Protein AF-A0A8T2SD18-F1 (afdb_monomer)

Structure (mmCIF, N/CA/C/O backbone):
data_AF-A0A8T2SD18-F1
#
_entry.id   AF-A0A8T2SD18-F1
#
loop_
_atom_site.group_PDB
_atom_site.id
_atom_site.type_symbol
_atom_site.label_atom_id
_atom_site.label_alt_id
_atom_site.label_comp_id
_atom_site.label_asym_id
_atom_site.label_entity_id
_atom_site.label_seq_id
_atom_site.pdbx_PDB_ins_code
_atom_site.Cartn_x
_atom_site.Cartn_y
_atom_site.Cartn_z
_atom_site.occupancy
_atom_site.B_iso_or_equiv
_atom_site.auth_seq_id
_atom_site.auth_comp_id
_atom_site.auth_asym_id
_atom_site.auth_atom_id
_atom_site.pdbx_PDB_model_num
ATOM 1 N N . MET A 1 1 ? 37.628 1.823 -37.802 1.00 40.19 1 MET A N 1
ATOM 2 C CA . MET A 1 1 ? 36.568 1.620 -36.794 1.00 40.19 1 MET A CA 1
ATOM 3 C C . MET A 1 1 ? 35.269 1.422 -37.561 1.00 40.19 1 MET A C 1
ATOM 5 O O . MET A 1 1 ? 34.678 2.386 -38.024 1.00 40.19 1 MET A O 1
ATOM 9 N N . THR A 1 2 ? 34.927 0.175 -37.868 1.00 41.62 2 THR A N 1
ATOM 10 C CA . THR A 1 2 ? 33.757 -0.158 -38.689 1.00 41.62 2 THR A CA 1
ATOM 11 C C . THR A 1 2 ? 32.539 -0.153 -37.777 1.00 41.62 2 THR A C 1
ATOM 13 O O . THR A 1 2 ? 32.441 -0.985 -36.879 1.00 41.62 2 THR A O 1
ATOM 16 N N . ILE A 1 3 ? 31.640 0.813 -37.960 1.00 53.22 3 ILE A N 1
ATOM 17 C CA . ILE A 1 3 ? 30.343 0.815 -37.282 1.00 53.22 3 ILE A CA 1
ATOM 18 C C . ILE A 1 3 ? 29.523 -0.300 -37.931 1.00 53.22 3 ILE A C 1
ATOM 20 O O . ILE A 1 3 ? 29.029 -0.153 -39.050 1.00 53.22 3 ILE A O 1
ATOM 24 N N . SER A 1 4 ? 29.434 -1.445 -37.260 1.00 56.59 4 SER A N 1
ATOM 25 C CA . SER A 1 4 ? 28.530 -2.518 -37.659 1.00 56.59 4 SER A CA 1
ATOM 26 C C . SER A 1 4 ? 27.101 -1.983 -37.633 1.00 56.59 4 SER A C 1
ATOM 28 O O . SER A 1 4 ? 26.613 -1.517 -36.604 1.00 56.59 4 SER A O 1
ATOM 30 N N . ARG A 1 5 ? 26.437 -2.023 -38.789 1.00 62.28 5 ARG A N 1
ATOM 31 C CA . ARG A 1 5 ? 25.029 -1.656 -38.948 1.00 62.28 5 ARG A CA 1
ATOM 32 C C . ARG A 1 5 ? 24.200 -2.537 -38.011 1.00 62.28 5 ARG A C 1
ATOM 34 O O . ARG A 1 5 ? 24.277 -3.760 -38.111 1.00 62.28 5 ARG A O 1
ATOM 41 N N . MET A 1 6 ? 23.439 -1.919 -37.107 1.00 63.97 6 MET A N 1
ATOM 42 C CA . MET A 1 6 ? 22.512 -2.612 -36.211 1.00 63.97 6 MET A CA 1
ATOM 43 C C . MET A 1 6 ? 21.595 -3.503 -37.054 1.00 63.97 6 MET A C 1
ATOM 45 O O . MET A 1 6 ? 20.801 -3.010 -37.858 1.00 63.97 6 MET A O 1
ATOM 49 N N . GLN A 1 7 ? 21.771 -4.818 -36.935 1.00 65.75 7 GLN A N 1
ATOM 50 C CA . GLN A 1 7 ? 20.914 -5.790 -37.597 1.00 65.75 7 GLN A CA 1
ATOM 51 C C . GLN A 1 7 ? 19.542 -5.701 -36.931 1.00 65.75 7 GLN A C 1
ATOM 53 O O . GLN A 1 7 ? 19.357 -6.161 -35.807 1.00 65.75 7 GLN A O 1
ATOM 58 N N . VAL A 1 8 ? 18.584 -5.067 -37.607 1.00 68.38 8 VAL A N 1
ATOM 59 C CA . VAL A 1 8 ? 17.180 -5.136 -37.203 1.00 68.38 8 VAL A CA 1
ATOM 60 C C . VAL A 1 8 ? 16.760 -6.590 -37.382 1.00 68.38 8 VAL A C 1
ATOM 62 O O . VAL A 1 8 ? 16.679 -7.086 -38.506 1.00 68.38 8 VAL A O 1
ATOM 65 N N . LEU A 1 9 ? 16.576 -7.300 -36.269 1.00 75.31 9 LEU A N 1
ATOM 66 C CA . LEU A 1 9 ? 16.108 -8.679 -36.291 1.00 75.31 9 LEU A CA 1
ATOM 67 C C . LEU A 1 9 ? 14.723 -8.706 -36.944 1.00 75.31 9 LEU A C 1
ATOM 69 O O . LEU A 1 9 ? 13.819 -7.998 -36.506 1.00 75.31 9 LEU A O 1
ATOM 73 N N . GLN A 1 10 ? 14.545 -9.559 -37.955 1.00 78.00 10 GLN A N 1
ATOM 74 C CA . GLN A 1 10 ? 13.285 -9.704 -38.696 1.00 78.00 10 GLN A CA 1
ATOM 75 C C . GLN A 1 10 ? 12.096 -10.095 -37.788 1.00 78.00 10 GLN A C 1
ATOM 77 O O . GLN A 1 10 ? 10.952 -9.852 -38.149 1.00 78.00 10 GLN A O 1
ATOM 82 N N . ASN A 1 11 ? 12.381 -10.616 -36.584 1.00 85.88 11 ASN A N 1
ATOM 83 C CA . ASN A 1 11 ? 11.422 -10.956 -35.525 1.00 85.88 11 ASN A CA 1
ATOM 84 C C . ASN A 1 11 ? 11.720 -10.241 -34.182 1.00 85.88 11 ASN A C 1
ATOM 86 O O . ASN A 1 11 ? 11.422 -10.768 -33.112 1.00 85.88 11 ASN A O 1
ATOM 90 N N . GLY A 1 12 ? 12.356 -9.066 -34.204 1.00 86.12 12 GLY A N 1
ATOM 91 C CA . GLY A 1 12 ? 12.757 -8.319 -33.006 1.00 86.12 12 GLY A CA 1
ATOM 92 C C . GLY A 1 12 ? 11.651 -7.443 -32.419 1.00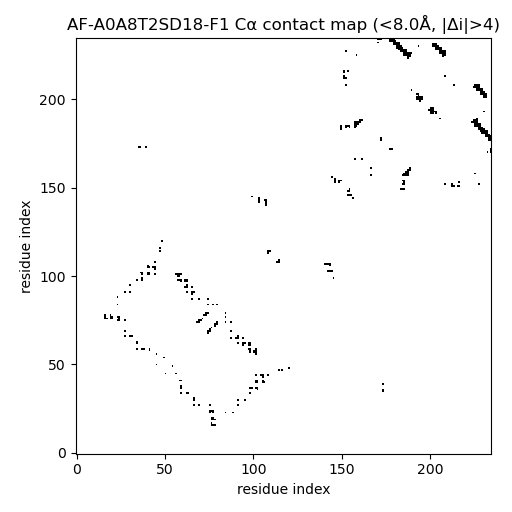 86.12 12 GLY A C 1
ATOM 93 O O . GLY A 1 12 ? 11.822 -6.229 -32.365 1.00 86.12 12 GLY A O 1
ATOM 94 N N . TYR A 1 13 ? 10.525 -8.023 -31.997 1.00 93.25 13 TYR A N 1
ATOM 95 C CA . TYR A 1 13 ? 9.425 -7.272 -31.375 1.00 93.25 13 TYR A CA 1
ATOM 96 C C . TYR A 1 13 ? 9.685 -7.008 -29.886 1.00 93.25 13 TYR A C 1
ATOM 98 O O . TYR A 1 13 ? 9.958 -7.926 -29.114 1.00 93.25 13 TYR A O 1
ATOM 106 N N . TRP A 1 14 ? 9.562 -5.749 -29.462 1.00 94.00 14 TRP A N 1
ATOM 107 C CA . TRP A 1 14 ? 9.847 -5.320 -28.089 1.00 94.00 14 TRP A CA 1
ATOM 108 C C . TRP A 1 14 ? 8.561 -5.330 -27.268 1.00 94.00 14 TRP A C 1
ATOM 110 O O . TRP A 1 14 ? 8.072 -4.297 -26.842 1.00 94.00 14 TRP A O 1
ATOM 120 N N . THR A 1 15 ? 7.970 -6.506 -27.083 1.00 96.38 15 THR A N 1
ATOM 121 C CA . THR A 1 15 ? 6.758 -6.667 -26.259 1.00 96.38 15 THR A CA 1
ATOM 122 C C . THR A 1 15 ? 7.052 -7.320 -24.908 1.00 96.38 15 THR A C 1
ATOM 124 O O . THR A 1 15 ? 6.215 -7.288 -24.011 1.00 96.38 15 THR A O 1
ATOM 127 N N . GLY A 1 16 ? 8.263 -7.856 -24.711 1.00 97.06 16 GLY A N 1
ATOM 128 C CA . GLY A 1 16 ? 8.663 -8.496 -23.453 1.00 97.06 16 GLY A CA 1
ATOM 129 C C . GLY A 1 16 ? 8.696 -7.541 -22.254 1.00 97.06 16 GLY A C 1
ATOM 130 O O . GLY A 1 16 ? 8.292 -7.924 -21.155 1.00 97.06 16 GLY A O 1
ATOM 131 N N . TYR A 1 17 ? 9.083 -6.275 -22.461 1.00 97.44 17 TYR A N 1
ATOM 132 C CA . TYR A 1 17 ? 9.160 -5.275 -21.385 1.00 97.44 17 TYR A CA 1
ATOM 133 C C . TYR A 1 17 ? 7.786 -4.910 -20.793 1.00 97.44 17 TYR A C 1
ATOM 135 O O . TYR A 1 17 ? 7.706 -4.305 -19.721 1.00 97.44 17 TYR A O 1
ATOM 143 N N . PHE A 1 18 ? 6.680 -5.309 -21.432 1.00 97.94 18 PHE A N 1
ATOM 144 C CA . PHE A 1 18 ? 5.353 -5.198 -20.826 1.00 97.94 18 PHE A CA 1
ATOM 145 C C . PHE A 1 18 ? 5.234 -6.052 -19.557 1.00 97.94 18 PHE A C 1
ATOM 147 O O . PHE A 1 18 ? 4.540 -5.657 -18.622 1.00 97.94 18 PHE A O 1
ATOM 154 N N . THR A 1 19 ? 5.965 -7.168 -19.478 1.00 98.00 19 THR A N 1
ATOM 155 C CA . THR A 1 19 ? 5.903 -8.127 -18.363 1.00 98.00 19 THR A CA 1
ATOM 156 C C . THR A 1 19 ? 7.218 -8.321 -17.609 1.00 98.00 19 THR A C 1
ATOM 158 O O . THR A 1 19 ? 7.204 -8.954 -16.556 1.00 98.00 19 THR A O 1
ATOM 161 N N . SER A 1 20 ? 8.347 -7.801 -18.103 1.00 98.19 20 SER A N 1
ATOM 162 C CA . SER A 1 20 ? 9.638 -7.870 -17.401 1.00 98.19 20 SER A CA 1
ATOM 163 C C . SER A 1 20 ? 9.543 -7.319 -15.974 1.00 98.19 20 SER A C 1
ATOM 165 O O . SER A 1 20 ? 8.876 -6.320 -15.735 1.00 98.19 20 SER A O 1
ATOM 167 N N . ARG A 1 21 ? 10.216 -7.966 -15.013 1.00 98.12 21 ARG A N 1
ATOM 168 C CA . ARG A 1 21 ? 10.256 -7.553 -13.591 1.00 98.12 21 ARG A CA 1
ATOM 169 C C . ARG A 1 21 ? 8.866 -7.220 -13.000 1.00 98.12 21 ARG A C 1
ATOM 171 O O . ARG A 1 21 ? 8.661 -6.127 -12.465 1.00 98.12 21 ARG A O 1
ATOM 178 N N . PRO A 1 22 ? 7.901 -8.159 -13.025 1.00 98.00 22 PRO A N 1
ATOM 179 C CA . PRO A 1 22 ? 6.520 -7.879 -12.622 1.00 98.00 22 PRO A CA 1
ATOM 180 C C . PRO A 1 22 ? 6.393 -7.470 -11.146 1.00 98.00 22 PRO A C 1
ATOM 182 O O . PRO A 1 22 ? 5.524 -6.671 -10.806 1.00 98.00 22 PRO A O 1
ATOM 185 N N . ALA A 1 23 ? 7.285 -7.956 -10.273 1.00 96.69 23 ALA A N 1
ATOM 186 C CA . ALA A 1 23 ? 7.333 -7.547 -8.870 1.00 96.69 23 ALA A CA 1
ATOM 187 C C . ALA A 1 23 ? 7.657 -6.051 -8.712 1.00 96.69 23 ALA A C 1
ATOM 189 O O . ALA A 1 23 ? 6.979 -5.364 -7.951 1.00 96.69 23 ALA A O 1
ATOM 190 N N . LEU A 1 24 ? 8.632 -5.530 -9.469 1.00 97.94 24 LEU A N 1
ATOM 191 C CA . LEU A 1 24 ? 8.993 -4.110 -9.438 1.00 97.94 24 LEU A CA 1
ATOM 192 C C . LEU A 1 24 ? 7.870 -3.242 -10.025 1.00 97.94 24 LEU A C 1
ATOM 194 O O . LEU A 1 24 ? 7.489 -2.253 -9.406 1.00 97.94 24 LEU A O 1
ATOM 198 N N . LYS A 1 25 ? 7.260 -3.653 -11.150 1.00 98.50 25 LYS A N 1
ATOM 199 C CA . LYS A 1 25 ? 6.071 -2.979 -11.716 1.00 98.50 25 LYS A CA 1
ATOM 200 C C . LYS A 1 25 ? 4.920 -2.904 -10.710 1.00 98.50 25 LYS A C 1
ATOM 202 O O . LYS A 1 25 ? 4.313 -1.850 -10.533 1.00 98.50 25 LYS A O 1
ATOM 207 N N . GLY A 1 26 ? 4.641 -4.014 -10.026 1.00 97.75 26 GLY A N 1
ATOM 208 C CA . GLY A 1 26 ? 3.639 -4.066 -8.964 1.00 97.75 26 GLY A CA 1
ATOM 209 C C . GLY A 1 26 ? 3.992 -3.163 -7.781 1.00 97.75 26 GLY A C 1
ATOM 210 O O . GLY A 1 26 ? 3.108 -2.507 -7.230 1.00 97.75 26 GLY A O 1
ATOM 211 N N . TYR A 1 27 ? 5.275 -3.079 -7.417 1.00 97.56 27 TYR A N 1
ATOM 212 C CA . TYR A 1 27 ? 5.732 -2.220 -6.327 1.00 97.56 27 TYR A CA 1
ATOM 213 C C . TYR A 1 27 ? 5.561 -0.732 -6.661 1.00 97.56 27 TYR A C 1
ATOM 215 O O . TYR A 1 27 ? 5.013 0.007 -5.844 1.00 97.56 27 TYR A O 1
ATOM 223 N N . VAL A 1 28 ? 5.916 -0.324 -7.887 1.00 98.31 28 VAL A N 1
ATOM 224 C CA . VAL A 1 28 ? 5.647 1.023 -8.420 1.00 98.31 28 VAL A CA 1
ATOM 225 C C . VAL A 1 28 ? 4.155 1.334 -8.352 1.00 98.31 28 VAL A C 1
ATOM 227 O O . VAL A 1 28 ? 3.778 2.338 -7.762 1.00 98.31 28 VAL A O 1
ATOM 230 N N . HIS A 1 29 ? 3.296 0.451 -8.872 1.00 97.62 29 HIS A N 1
ATOM 231 C CA . HIS A 1 29 ? 1.846 0.663 -8.847 1.00 97.62 29 HIS A CA 1
ATOM 232 C C . HIS A 1 29 ? 1.301 0.844 -7.420 1.00 97.62 29 HIS A C 1
ATOM 234 O O . HIS A 1 29 ? 0.563 1.794 -7.149 1.00 97.62 29 HIS A O 1
ATOM 240 N N . LYS A 1 30 ? 1.703 -0.033 -6.490 1.00 97.31 30 LYS A N 1
ATOM 241 C CA . LYS A 1 30 ? 1.291 0.034 -5.082 1.00 97.31 30 LYS A CA 1
ATOM 242 C C . LYS A 1 30 ? 1.736 1.339 -4.423 1.00 97.31 30 LYS A C 1
ATOM 244 O O . LYS A 1 30 ? 0.938 1.975 -3.739 1.00 97.31 30 LYS A O 1
ATOM 249 N N . LEU A 1 31 ? 2.989 1.742 -4.623 1.00 98.00 31 LEU A N 1
ATOM 250 C CA . LEU A 1 31 ? 3.517 2.955 -4.009 1.00 98.00 31 LEU A CA 1
ATOM 251 C C . LEU A 1 31 ? 3.015 4.235 -4.675 1.00 98.00 31 LEU A C 1
ATOM 253 O O . LEU A 1 31 ? 2.869 5.231 -3.981 1.00 98.00 31 LEU A O 1
ATOM 257 N N . SER A 1 32 ? 2.658 4.221 -5.962 1.00 98.25 32 SER A N 1
ATOM 258 C CA . SER A 1 32 ? 1.941 5.342 -6.585 1.00 98.25 32 SER A CA 1
ATOM 259 C C . SER A 1 32 ? 0.571 5.563 -5.940 1.00 98.25 32 SER A C 1
ATOM 261 O O . SER A 1 32 ? 0.210 6.700 -5.642 1.00 98.25 32 SER A O 1
ATOM 263 N N . ALA A 1 33 ? -0.176 4.485 -5.670 1.00 96.94 33 ALA A N 1
ATOM 264 C CA . ALA A 1 33 ? -1.441 4.580 -4.943 1.00 96.94 33 ALA A CA 1
ATOM 265 C C . ALA A 1 33 ? -1.232 5.073 -3.500 1.00 96.94 33 ALA A C 1
ATOM 267 O O . ALA A 1 33 ? -1.983 5.921 -3.023 1.00 96.94 33 ALA A O 1
ATOM 268 N N . TYR A 1 34 ? -0.187 4.589 -2.822 1.00 97.38 34 TYR A N 1
ATOM 269 C CA . TYR A 1 34 ? 0.162 5.046 -1.477 1.00 97.38 34 TYR A CA 1
ATOM 270 C C . TYR A 1 34 ? 0.584 6.523 -1.444 1.00 97.38 34 TYR A C 1
ATOM 272 O O . TYR A 1 34 ? 0.119 7.258 -0.581 1.00 97.38 34 TYR A O 1
ATOM 280 N N . LEU A 1 35 ? 1.380 6.996 -2.410 1.00 97.88 35 LEU A N 1
ATOM 281 C CA . LEU A 1 35 ? 1.775 8.404 -2.522 1.00 97.88 35 LEU A CA 1
ATOM 282 C C . LEU A 1 35 ? 0.551 9.324 -2.649 1.00 97.88 35 LEU A C 1
ATOM 284 O O . LEU A 1 35 ? 0.515 10.388 -2.037 1.00 97.88 35 LEU A O 1
ATOM 288 N N . GLN A 1 36 ? -0.473 8.908 -3.402 1.00 97.06 36 GLN A N 1
ATOM 289 C CA . GLN A 1 36 ? -1.723 9.664 -3.509 1.00 97.06 36 GLN A CA 1
ATOM 290 C C . GLN A 1 36 ? -2.399 9.838 -2.140 1.00 97.06 36 GLN A C 1
ATOM 292 O O . GLN A 1 36 ? -2.817 10.943 -1.798 1.00 97.06 36 GLN A O 1
ATOM 297 N N . VAL A 1 37 ? -2.473 8.765 -1.348 1.00 96.19 37 VAL A N 1
ATOM 298 C CA . VAL A 1 37 ? -3.004 8.802 0.025 1.00 96.19 37 VAL A CA 1
ATOM 299 C C . VAL A 1 37 ? -2.141 9.686 0.921 1.00 96.19 37 VAL A C 1
ATOM 301 O O . VAL A 1 37 ? -2.657 10.545 1.636 1.00 96.19 37 VAL A O 1
ATOM 304 N N . ALA A 1 38 ? -0.823 9.502 0.855 1.00 95.75 38 ALA A N 1
ATOM 305 C CA . ALA A 1 38 ? 0.124 10.221 1.687 1.00 95.75 38 ALA A CA 1
ATOM 306 C C . ALA A 1 38 ? 0.046 11.732 1.455 1.00 95.75 38 ALA A C 1
ATOM 308 O O . ALA A 1 38 ? 0.004 12.482 2.421 1.00 95.75 38 ALA A O 1
ATOM 309 N N . ARG A 1 39 ? -0.108 12.178 0.204 1.00 95.25 39 ARG A N 1
ATOM 310 C CA . ARG A 1 39 ? -0.310 13.595 -0.137 1.00 95.25 39 ARG A CA 1
ATOM 311 C C . ARG A 1 39 ? -1.622 14.171 0.375 1.00 95.25 39 ARG A C 1
ATOM 313 O O . ARG A 1 39 ? -1.644 15.306 0.841 1.00 95.25 39 ARG A O 1
ATOM 320 N N . GLN A 1 40 ? -2.719 13.417 0.285 1.00 94.12 40 GLN A N 1
ATOM 321 C CA . GLN A 1 40 ? -4.006 13.861 0.831 1.00 94.12 40 GLN A CA 1
ATOM 322 C C . GLN A 1 40 ? -3.893 14.086 2.343 1.00 94.12 40 GLN A C 1
ATOM 324 O O . GLN A 1 40 ? -4.296 15.131 2.852 1.00 94.12 40 GLN A O 1
ATOM 329 N N . LEU A 1 41 ? -3.294 13.133 3.056 1.00 91.56 41 LEU A N 1
ATOM 330 C CA . LEU A 1 41 ? -3.109 13.199 4.504 1.00 91.56 41 LEU A CA 1
ATOM 331 C C . LEU A 1 41 ? -2.076 14.251 4.925 1.00 91.56 41 LEU A C 1
ATOM 333 O O . LEU A 1 41 ? -2.316 14.984 5.882 1.00 91.56 41 LEU A O 1
ATOM 337 N N . GLU A 1 42 ? -0.982 14.393 4.179 1.00 91.12 42 GLU A N 1
ATOM 338 C CA . GLU A 1 42 ? -0.009 15.476 4.336 1.00 91.12 42 GLU A CA 1
ATOM 339 C C . GLU A 1 42 ? -0.693 16.843 4.199 1.00 91.12 42 GLU A C 1
ATOM 341 O O . GLU A 1 42 ? -0.522 17.709 5.058 1.00 91.12 42 GLU A O 1
ATOM 346 N N . PHE A 1 43 ? -1.528 17.029 3.172 1.00 88.88 43 PHE A N 1
ATOM 347 C CA . PHE A 1 43 ? -2.299 18.257 2.997 1.00 88.88 43 PHE A CA 1
ATOM 348 C C . PHE A 1 43 ? -3.191 18.540 4.209 1.00 88.88 43 PHE A C 1
ATOM 350 O O . PHE A 1 43 ? -3.169 19.658 4.722 1.00 88.88 43 PHE A O 1
ATOM 357 N N . PHE A 1 44 ? -3.935 17.545 4.708 1.00 81.88 44 PHE A N 1
ATOM 358 C CA . PHE A 1 44 ? -4.751 17.716 5.915 1.00 81.88 44 PHE A CA 1
ATOM 359 C C . PHE A 1 44 ? -3.901 18.086 7.129 1.00 81.88 44 PHE A C 1
ATOM 361 O O . PHE A 1 44 ? -4.267 18.996 7.871 1.00 81.88 44 PHE A O 1
ATOM 368 N N . TYR A 1 45 ? -2.752 17.437 7.317 1.00 79.94 45 TYR A N 1
ATOM 369 C CA . TYR A 1 45 ? -1.824 17.774 8.388 1.00 79.94 45 TYR A CA 1
ATOM 370 C C . TYR A 1 45 ? -1.367 19.238 8.292 1.00 79.94 45 TYR A C 1
ATOM 372 O O . TYR A 1 45 ? -1.545 20.003 9.238 1.00 79.94 45 TYR A O 1
ATOM 380 N N . PHE A 1 46 ? -0.859 19.686 7.143 1.00 78.25 46 PHE A N 1
ATOM 381 C CA . PHE A 1 46 ? -0.428 21.078 6.981 1.00 78.25 46 PHE A CA 1
ATOM 382 C C . PHE A 1 46 ? -1.582 22.077 7.103 1.00 78.25 46 PHE A C 1
ATOM 384 O O . PHE A 1 46 ? -1.418 23.116 7.746 1.00 78.25 46 PHE A O 1
ATOM 391 N N . PHE A 1 47 ? -2.753 21.763 6.547 1.00 74.81 47 PHE A N 1
ATOM 392 C CA . PHE A 1 47 ? -3.945 22.599 6.667 1.00 74.81 47 PHE A CA 1
ATOM 393 C C . PHE A 1 47 ? -4.393 22.759 8.126 1.00 74.81 47 PHE A C 1
ATOM 395 O O . PHE A 1 47 ? -4.812 23.841 8.516 1.00 74.81 47 PHE A O 1
ATOM 402 N N . ILE A 1 48 ? -4.271 21.722 8.956 1.00 67.06 48 ILE A N 1
ATOM 403 C CA . ILE A 1 48 ? -4.646 21.787 10.376 1.00 67.06 48 ILE A CA 1
ATOM 404 C C . ILE A 1 48 ? -3.560 22.491 11.211 1.00 67.06 48 ILE A C 1
ATOM 406 O O . ILE A 1 48 ? -3.882 23.276 12.101 1.00 67.06 48 ILE A O 1
ATOM 410 N N . PHE A 1 49 ? -2.273 22.238 10.943 1.00 63.69 49 PHE A N 1
ATOM 411 C CA . PHE A 1 49 ? -1.166 22.667 11.816 1.00 63.69 49 PHE A CA 1
ATOM 412 C C . PHE A 1 49 ? -0.500 23.990 11.437 1.00 63.69 49 PHE A C 1
ATOM 414 O O . PHE A 1 49 ? 0.079 24.656 12.301 1.00 63.69 49 PHE A O 1
ATOM 421 N N . CYS A 1 50 ? -0.530 24.366 10.159 1.00 61.12 50 CYS A N 1
ATOM 422 C CA . CYS A 1 50 ? 0.376 25.383 9.622 1.00 61.12 50 CYS A CA 1
ATOM 423 C C . CYS A 1 50 ? -0.320 26.648 9.116 1.00 61.12 50 CYS A C 1
ATOM 425 O O . CYS A 1 50 ? 0.351 27.518 8.557 1.00 61.12 50 CYS A O 1
ATOM 427 N N . VAL A 1 51 ? -1.626 26.822 9.355 1.00 60.00 51 VAL A N 1
ATOM 428 C CA . VAL A 1 51 ? -2.299 28.103 9.078 1.00 60.00 51 VAL A CA 1
ATOM 429 C C . VAL A 1 51 ? -1.582 29.216 9.850 1.00 60.00 51 VAL A C 1
ATOM 431 O O . VAL A 1 51 ? -1.571 29.246 11.079 1.00 60.00 51 VAL A O 1
ATOM 434 N N . GLY A 1 52 ? -0.921 30.111 9.112 1.00 50.94 52 GLY A N 1
ATOM 435 C CA . GLY A 1 52 ? -0.157 31.231 9.668 1.00 50.94 52 GLY A CA 1
ATOM 436 C C . GLY A 1 52 ? 1.248 30.899 10.194 1.00 50.94 52 GLY A C 1
ATOM 437 O O . GLY A 1 52 ? 1.855 31.760 10.830 1.00 50.94 52 GLY A O 1
ATOM 438 N N . ARG A 1 53 ? 1.805 29.701 9.943 1.00 57.47 53 ARG A N 1
ATOM 439 C CA . ARG A 1 53 ? 3.158 29.316 10.395 1.00 57.47 53 ARG A CA 1
ATOM 440 C C . ARG A 1 53 ? 4.019 28.731 9.272 1.00 57.47 53 ARG A C 1
ATOM 442 O O . ARG A 1 53 ? 3.579 27.873 8.520 1.00 57.47 53 ARG A O 1
ATOM 449 N N . LYS A 1 54 ? 5.298 29.125 9.217 1.00 53.38 54 LYS A N 1
ATOM 450 C CA . LYS A 1 54 ? 6.333 28.441 8.418 1.00 53.38 54 LYS A CA 1
ATOM 451 C C . LYS A 1 54 ? 6.899 27.271 9.223 1.00 53.38 54 LYS A C 1
ATOM 453 O O . LYS A 1 54 ? 7.933 27.415 9.869 1.00 53.38 54 LYS A O 1
ATOM 458 N N . VAL A 1 55 ? 6.214 26.133 9.224 1.00 60.38 55 VAL A N 1
ATOM 459 C CA . VAL A 1 55 ? 6.764 24.884 9.771 1.00 60.38 55 VAL A CA 1
ATOM 460 C C . VAL A 1 55 ? 7.144 23.988 8.602 1.00 60.38 55 VAL A C 1
ATOM 462 O O . VAL A 1 55 ? 6.335 23.772 7.707 1.00 60.38 55 VAL A O 1
ATOM 465 N N . ARG A 1 56 ? 8.378 23.478 8.597 1.00 67.31 56 ARG A N 1
ATOM 466 C CA . ARG A 1 56 ? 8.787 22.392 7.703 1.00 67.31 56 ARG A CA 1
ATOM 467 C C . ARG A 1 56 ? 8.527 21.085 8.453 1.00 67.31 56 ARG A C 1
ATOM 469 O O . ARG A 1 56 ? 9.238 20.787 9.407 1.00 67.31 56 ARG A O 1
ATOM 476 N N . GLY A 1 57 ? 7.442 20.402 8.101 1.00 72.00 57 GLY A N 1
ATOM 477 C CA . GLY A 1 57 ? 7.085 19.084 8.633 1.00 72.00 57 GLY A CA 1
ATOM 478 C C . GLY A 1 57 ? 7.654 17.945 7.780 1.00 72.00 57 GLY A C 1
ATOM 479 O O . GLY A 1 57 ? 8.310 18.224 6.772 1.00 72.00 57 GLY A O 1
ATOM 480 N N . PRO A 1 58 ? 7.408 16.682 8.168 1.00 83.19 58 PRO A N 1
ATOM 481 C CA . PRO A 1 58 ? 7.640 15.556 7.272 1.00 83.19 58 PRO A CA 1
ATOM 482 C C . PRO A 1 58 ? 6.758 15.699 6.027 1.00 83.19 58 PRO A C 1
ATOM 484 O O . PRO A 1 58 ? 5.663 16.262 6.101 1.00 83.19 58 PRO A O 1
ATOM 487 N N . ASN A 1 59 ? 7.255 15.224 4.891 1.00 89.12 59 ASN A N 1
ATOM 488 C CA . ASN A 1 59 ? 6.610 15.376 3.593 1.00 89.12 59 ASN A CA 1
ATOM 489 C C . ASN A 1 59 ? 6.767 14.109 2.749 1.00 89.12 59 ASN A C 1
ATOM 491 O O . ASN A 1 59 ? 7.401 13.142 3.171 1.00 89.12 59 ASN A O 1
ATOM 495 N N . THR A 1 60 ? 6.162 14.114 1.566 1.00 95.00 60 THR A N 1
ATOM 496 C CA . THR A 1 60 ? 6.169 12.973 0.641 1.00 95.00 60 THR A CA 1
ATOM 497 C C . THR A 1 60 ? 7.202 13.087 -0.488 1.00 95.00 60 THR A C 1
ATOM 499 O O . THR A 1 60 ? 7.212 12.250 -1.395 1.00 95.00 60 THR A O 1
ATOM 502 N N . ASP A 1 61 ? 8.100 14.079 -0.426 1.00 95.50 61 ASP A N 1
ATOM 503 C CA . ASP A 1 61 ? 9.036 14.418 -1.509 1.00 95.50 61 ASP A CA 1
ATOM 504 C C . ASP A 1 61 ? 9.942 13.237 -1.886 1.00 95.50 61 ASP A C 1
ATOM 506 O O . ASP A 1 61 ? 10.158 12.972 -3.068 1.00 95.50 61 ASP A O 1
ATOM 510 N N . SER A 1 62 ? 10.454 12.492 -0.898 1.00 96.88 62 SER A N 1
ATOM 511 C CA . SER A 1 62 ? 11.385 11.388 -1.164 1.00 96.88 62 SER A CA 1
ATOM 512 C C . SER A 1 62 ? 10.725 10.233 -1.922 1.00 96.88 62 SER A C 1
ATOM 514 O O . SER A 1 62 ? 11.360 9.606 -2.775 1.00 96.88 62 SER A O 1
ATOM 516 N N . LEU A 1 63 ? 9.441 9.963 -1.662 1.00 98.06 63 LEU A N 1
ATOM 517 C CA . LEU A 1 63 ? 8.680 8.933 -2.372 1.00 98.06 63 LEU A CA 1
ATOM 518 C C . LEU A 1 63 ? 8.261 9.397 -3.763 1.00 98.06 63 LEU A C 1
ATOM 520 O O . LEU A 1 63 ? 8.296 8.599 -4.702 1.00 98.06 63 LEU A O 1
ATOM 524 N N . GLU A 1 64 ? 7.912 10.674 -3.914 1.00 98.12 64 GLU A N 1
ATOM 525 C CA . GLU A 1 64 ? 7.705 11.285 -5.226 1.00 98.12 64 GLU A CA 1
ATOM 526 C C . GLU A 1 64 ? 8.961 11.185 -6.097 1.00 98.12 64 GLU A C 1
ATOM 528 O O . GLU A 1 64 ? 8.872 10.712 -7.231 1.00 98.12 64 GLU A O 1
ATOM 533 N N . GLU A 1 65 ? 10.127 11.562 -5.569 1.00 98.31 65 GLU A N 1
ATOM 534 C CA . GLU A 1 65 ? 11.396 11.497 -6.296 1.00 98.31 65 GLU A CA 1
ATOM 535 C C . GLU A 1 65 ? 11.731 10.055 -6.696 1.00 98.31 65 GLU A C 1
ATOM 537 O O . GLU A 1 65 ? 12.046 9.787 -7.858 1.00 98.31 65 GLU A O 1
ATOM 542 N N . ALA A 1 66 ? 11.608 9.102 -5.764 1.00 98.44 66 ALA A N 1
ATOM 543 C CA . ALA A 1 66 ? 11.854 7.694 -6.053 1.00 98.44 66 ALA A CA 1
ATOM 544 C C . ALA A 1 66 ? 10.924 7.176 -7.163 1.00 98.44 66 ALA A C 1
ATOM 546 O O . ALA A 1 66 ? 11.391 6.567 -8.127 1.00 98.44 66 ALA A O 1
ATOM 547 N N . LEU A 1 67 ? 9.620 7.453 -7.080 1.00 98.62 67 LEU A N 1
ATOM 548 C CA . LEU A 1 67 ? 8.664 7.050 -8.113 1.00 98.62 67 LEU A CA 1
ATOM 549 C C . LEU A 1 67 ? 8.943 7.723 -9.460 1.00 98.62 67 LEU A C 1
ATOM 551 O O . LEU A 1 67 ? 8.825 7.052 -10.487 1.00 98.62 67 LEU A O 1
ATOM 555 N N . ALA A 1 68 ? 9.340 8.999 -9.469 1.00 98.19 68 ALA A N 1
ATOM 556 C CA . ALA A 1 68 ? 9.702 9.733 -10.679 1.00 98.19 68 ALA A CA 1
ATOM 557 C C . ALA A 1 68 ? 10.928 9.118 -11.371 1.00 98.19 68 ALA A C 1
ATOM 559 O O . ALA A 1 68 ? 10.898 8.901 -12.583 1.00 98.19 68 ALA A O 1
ATOM 560 N N . VAL A 1 69 ? 11.966 8.751 -10.610 1.00 98.31 69 VAL A N 1
ATOM 561 C CA . VAL A 1 69 ? 13.142 8.032 -11.134 1.00 98.31 69 VAL A CA 1
ATOM 562 C C . VAL A 1 69 ? 12.733 6.702 -11.765 1.00 98.31 69 VAL A C 1
ATOM 564 O O . VAL A 1 69 ? 13.206 6.361 -12.847 1.00 98.31 69 VAL A O 1
ATOM 567 N N . LEU A 1 70 ? 11.826 5.954 -11.134 1.00 98.12 70 LEU A N 1
ATOM 568 C CA . LEU A 1 70 ? 11.384 4.664 -11.661 1.00 98.12 70 LEU A CA 1
ATOM 569 C C . LEU A 1 70 ? 10.464 4.783 -12.883 1.00 98.12 70 LEU A C 1
ATOM 571 O O . LEU A 1 70 ? 10.326 3.800 -13.602 1.00 98.12 70 LEU A O 1
ATOM 575 N N . GLN A 1 71 ? 9.881 5.948 -13.184 1.00 98.31 71 GLN A N 1
ATOM 576 C CA . GLN A 1 71 ? 9.195 6.154 -14.470 1.00 98.31 71 GLN A CA 1
ATOM 577 C C . GLN A 1 71 ? 10.162 6.248 -15.660 1.00 98.31 71 GLN A C 1
ATOM 579 O O . GLN A 1 71 ? 9.710 6.287 -16.805 1.00 98.31 71 GLN A O 1
ATOM 584 N N . HIS A 1 72 ? 11.481 6.260 -15.419 1.00 97.94 72 HIS A N 1
ATOM 585 C CA . HIS A 1 72 ? 12.487 6.119 -16.470 1.00 97.94 72 HIS A CA 1
ATOM 586 C C . HIS A 1 72 ? 12.164 4.918 -17.368 1.00 97.94 72 HIS A C 1
ATOM 588 O O . HIS A 1 72 ? 11.667 3.885 -16.916 1.00 97.94 72 HIS A O 1
ATOM 594 N N . HIS A 1 73 ? 12.464 5.038 -18.658 1.00 98.00 73 HIS A N 1
ATOM 595 C CA . HIS A 1 73 ? 12.139 4.013 -19.650 1.00 98.00 73 HIS A CA 1
ATOM 596 C C . HIS A 1 73 ? 12.949 2.719 -19.495 1.00 98.00 73 HIS A C 1
ATOM 598 O O . HIS A 1 73 ? 12.601 1.746 -20.153 1.00 98.00 73 HIS A O 1
ATOM 604 N N . ASP A 1 74 ? 13.967 2.693 -18.626 1.00 98.25 74 ASP A N 1
ATOM 605 C CA . ASP A 1 74 ? 14.619 1.471 -18.121 1.00 98.25 74 ASP A CA 1
ATOM 606 C C . ASP A 1 74 ? 14.280 1.146 -16.658 1.00 98.25 74 ASP A C 1
ATOM 608 O O . ASP A 1 74 ? 14.753 0.153 -16.130 1.00 98.25 74 ASP A O 1
ATOM 612 N N . GLY A 1 75 ? 13.474 1.967 -15.984 1.00 97.75 75 GLY A N 1
ATOM 613 C CA . GLY A 1 75 ? 12.986 1.692 -14.634 1.00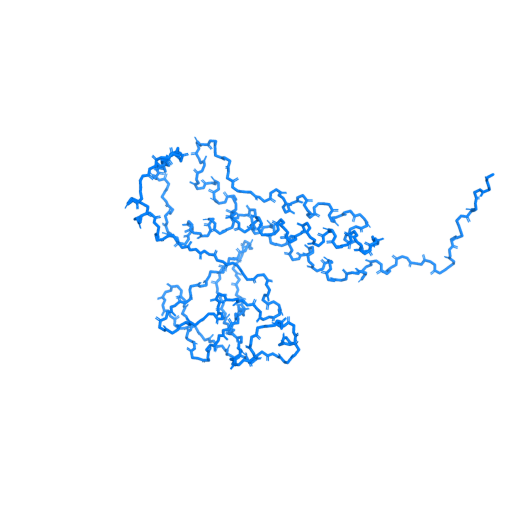 97.75 75 GLY A CA 1
ATOM 614 C C . GLY A 1 75 ? 11.769 0.780 -14.681 1.00 97.75 75 GLY A C 1
ATOM 615 O O . GLY A 1 75 ? 11.864 -0.443 -14.617 1.00 97.75 75 GLY A O 1
ATOM 616 N N . VAL A 1 76 ? 10.586 1.371 -14.842 1.00 98.19 76 VAL A N 1
ATOM 617 C CA . VAL A 1 76 ? 9.312 0.643 -14.812 1.00 98.19 76 VAL A CA 1
ATOM 618 C C . VAL A 1 76 ? 9.193 -0.370 -15.949 1.00 98.19 76 VAL A C 1
ATOM 620 O O . VAL A 1 76 ? 8.434 -1.328 -15.830 1.00 98.19 76 VAL A O 1
ATOM 623 N N . SER A 1 77 ? 9.923 -0.203 -17.053 1.00 98.00 77 SER A N 1
ATOM 624 C CA . SER A 1 77 ? 9.951 -1.163 -18.163 1.00 98.00 77 SER A CA 1
ATOM 625 C C . SER A 1 77 ? 10.600 -2.499 -17.783 1.00 98.00 77 SER A C 1
ATOM 627 O O . SER A 1 77 ? 10.221 -3.526 -18.347 1.00 98.00 77 SER A O 1
ATOM 629 N N . GLY A 1 78 ? 11.519 -2.512 -16.816 1.00 98.25 78 GLY A N 1
ATOM 630 C CA . GLY A 1 78 ? 12.285 -3.692 -16.446 1.00 98.25 78 GLY A CA 1
ATOM 631 C C . GLY A 1 78 ? 13.442 -4.026 -17.402 1.00 98.25 78 GLY A C 1
ATOM 632 O O . GLY A 1 78 ? 13.768 -5.210 -17.536 1.00 98.25 78 GLY A O 1
ATOM 633 N N . THR A 1 79 ? 13.996 -3.040 -18.122 1.00 98.25 79 THR A N 1
ATOM 634 C CA . THR A 1 79 ? 15.106 -3.206 -19.091 1.00 98.25 79 THR A CA 1
ATOM 635 C C . THR A 1 79 ? 16.496 -2.857 -18.537 1.00 98.25 79 THR A C 1
ATOM 637 O O . THR A 1 79 ? 17.489 -2.934 -19.258 1.00 98.25 79 THR A O 1
ATOM 640 N N . GLU A 1 80 ? 16.597 -2.542 -17.249 1.00 98.31 80 GLU A N 1
ATOM 641 C CA . GLU A 1 80 ? 17.823 -2.310 -16.491 1.00 98.31 80 GLU A CA 1
ATOM 642 C C . GLU A 1 80 ? 18.551 -3.598 -16.048 1.00 98.31 80 GLU A C 1
ATOM 644 O O . GLU A 1 80 ? 17.993 -4.701 -15.986 1.00 98.31 80 GLU A O 1
ATOM 649 N N . GLN A 1 81 ? 19.826 -3.454 -15.666 1.00 98.31 81 GLN A N 1
ATOM 650 C CA . GLN A 1 81 ? 20.610 -4.529 -15.045 1.00 98.31 81 GLN A CA 1
ATOM 651 C C . GLN A 1 81 ? 20.108 -4.859 -13.631 1.00 98.31 81 GLN A C 1
ATOM 653 O O . GLN A 1 81 ? 19.555 -4.009 -12.942 1.00 98.31 81 GLN A O 1
ATOM 658 N N . GLN A 1 82 ? 20.359 -6.084 -13.154 1.00 98.44 82 GLN A N 1
ATOM 659 C CA . GLN A 1 82 ? 19.836 -6.551 -11.862 1.00 98.44 82 GLN A CA 1
ATOM 660 C C . GLN A 1 82 ? 20.197 -5.633 -10.684 1.00 98.44 82 GLN A C 1
ATOM 662 O O . GLN A 1 82 ? 19.317 -5.271 -9.916 1.00 98.44 82 GLN A O 1
ATOM 667 N N . HIS A 1 83 ? 21.452 -5.191 -10.577 1.00 98.38 83 HIS A N 1
ATOM 668 C CA . HIS A 1 83 ? 21.871 -4.315 -9.477 1.00 98.38 83 HIS A CA 1
ATOM 669 C C . HIS A 1 83 ? 21.198 -2.928 -9.516 1.00 98.38 83 HIS A C 1
ATOM 671 O O . HIS A 1 83 ? 21.087 -2.270 -8.486 1.00 98.38 83 HIS A O 1
ATOM 677 N N . VAL A 1 84 ? 20.759 -2.470 -10.695 1.00 98.50 84 VAL A N 1
ATOM 678 C CA . VAL A 1 84 ? 19.992 -1.224 -10.851 1.00 98.50 84 VAL A CA 1
ATOM 679 C C . VAL A 1 84 ? 18.548 -1.451 -10.406 1.00 98.50 84 VAL A C 1
ATOM 681 O O . VAL A 1 84 ? 18.005 -0.630 -9.675 1.00 98.50 84 VAL A O 1
ATOM 684 N N . ALA A 1 85 ? 17.961 -2.599 -10.756 1.00 98.44 85 ALA A N 1
ATOM 685 C CA . ALA A 1 85 ? 16.646 -3.003 -10.259 1.00 98.44 85 ALA A CA 1
ATOM 686 C C . ALA A 1 85 ? 16.624 -3.097 -8.721 1.00 98.44 85 ALA A C 1
ATOM 688 O O . ALA A 1 85 ? 15.666 -2.663 -8.078 1.00 98.44 85 ALA A O 1
ATOM 689 N N . ASP A 1 86 ? 17.699 -3.622 -8.126 1.00 98.62 86 ASP A N 1
ATOM 690 C CA . ASP A 1 86 ? 17.860 -3.710 -6.673 1.00 98.62 86 ASP A CA 1
ATOM 691 C C . ASP A 1 86 ? 18.003 -2.310 -6.035 1.00 98.62 86 ASP A C 1
ATOM 693 O O . ASP A 1 86 ? 17.410 -2.049 -4.985 1.00 98.62 86 ASP A O 1
ATOM 697 N N . ASP A 1 87 ? 18.718 -1.377 -6.682 1.00 98.69 87 ASP A N 1
ATOM 698 C CA . ASP A 1 87 ? 18.789 0.033 -6.256 1.00 98.69 87 ASP A CA 1
ATOM 699 C C . ASP A 1 87 ? 17.415 0.720 -6.326 1.00 98.69 87 ASP A C 1
ATOM 701 O O . ASP A 1 87 ? 17.008 1.395 -5.380 1.00 98.69 87 ASP A O 1
ATOM 705 N N . TYR A 1 88 ? 16.648 0.491 -7.396 1.00 98.62 88 TYR A N 1
ATOM 706 C CA . TYR A 1 88 ? 15.279 0.994 -7.527 1.00 98.62 88 TYR A CA 1
ATOM 707 C C . TYR A 1 88 ? 14.363 0.479 -6.414 1.00 98.62 88 TYR A C 1
ATOM 709 O O . TYR A 1 88 ? 13.665 1.270 -5.775 1.00 98.62 88 TYR A O 1
ATOM 717 N N . ALA A 1 89 ? 14.396 -0.825 -6.127 1.00 98.38 89 ALA A N 1
ATOM 718 C CA . ALA A 1 89 ? 13.627 -1.410 -5.031 1.00 98.38 89 ALA A CA 1
ATOM 719 C C . ALA A 1 89 ? 14.033 -0.822 -3.668 1.00 98.38 89 ALA A C 1
ATOM 721 O O . ALA A 1 89 ? 13.171 -0.535 -2.837 1.00 98.38 89 ALA A O 1
ATOM 722 N N . LYS A 1 90 ? 15.333 -0.582 -3.452 1.00 98.44 90 LYS A N 1
ATOM 723 C CA . LYS A 1 90 ? 15.849 0.047 -2.231 1.00 98.44 90 LYS A CA 1
ATOM 724 C C . LYS A 1 90 ? 15.354 1.487 -2.064 1.00 98.44 90 LYS A C 1
ATOM 726 O O . LYS A 1 90 ? 14.929 1.844 -0.967 1.00 98.44 90 LYS A O 1
ATOM 731 N N . ARG A 1 91 ? 15.381 2.302 -3.126 1.00 98.38 91 ARG A N 1
ATOM 732 C CA . ARG A 1 91 ? 14.865 3.686 -3.107 1.00 98.38 91 ARG A CA 1
ATOM 733 C C . ARG A 1 91 ? 13.386 3.726 -2.747 1.00 98.38 91 ARG A C 1
ATOM 735 O O . ARG A 1 91 ? 12.993 4.491 -1.871 1.00 98.38 91 ARG A O 1
ATOM 742 N N . LEU A 1 92 ? 12.587 2.870 -3.387 1.00 98.25 92 LEU A N 1
ATOM 743 C CA . LEU A 1 92 ? 11.164 2.727 -3.085 1.00 98.25 92 LEU A CA 1
ATOM 744 C C . LEU A 1 92 ? 10.926 2.321 -1.627 1.00 98.25 92 LEU A C 1
ATOM 746 O O . LEU A 1 92 ? 10.069 2.899 -0.969 1.00 98.25 92 LEU A O 1
ATOM 750 N N . TYR A 1 93 ? 11.697 1.364 -1.104 1.00 97.19 93 TYR A N 1
ATOM 751 C CA . TYR A 1 93 ? 11.566 0.930 0.284 1.00 97.19 93 TYR A CA 1
ATOM 752 C C . TYR A 1 93 ? 11.855 2.065 1.269 1.00 97.19 93 TYR A C 1
ATOM 754 O O . TYR A 1 93 ? 10.992 2.390 2.080 1.00 97.19 93 TYR A O 1
ATOM 762 N N . ILE A 1 94 ? 13.025 2.703 1.166 1.00 97.44 94 ILE A N 1
ATOM 763 C CA . ILE A 1 94 ? 13.436 3.777 2.085 1.00 97.44 94 ILE A CA 1
ATOM 764 C C . ILE A 1 94 ? 12.414 4.919 2.067 1.00 97.44 94 ILE A C 1
ATOM 766 O O . ILE A 1 94 ? 11.892 5.294 3.114 1.00 97.44 94 ILE A O 1
ATOM 770 N N . SER A 1 95 ? 12.063 5.403 0.876 1.00 97.25 95 SER A N 1
ATOM 771 C CA . SER A 1 95 ? 11.111 6.508 0.730 1.00 97.25 95 SER A CA 1
ATOM 772 C C . SER A 1 95 ? 9.688 6.157 1.176 1.00 97.25 95 SER A C 1
ATOM 774 O O . SER A 1 95 ? 8.976 7.016 1.697 1.00 97.25 95 SER A O 1
ATOM 776 N N . SER A 1 96 ? 9.265 4.894 1.030 1.00 95.94 96 SER A N 1
ATOM 777 C CA . SER A 1 96 ? 7.961 4.447 1.532 1.00 95.94 96 SER A CA 1
ATOM 778 C C . SER A 1 96 ? 7.874 4.501 3.056 1.00 95.94 96 SER A C 1
ATOM 780 O O . SER A 1 96 ? 6.846 4.938 3.563 1.00 95.94 96 SER A O 1
ATOM 782 N N . ILE A 1 97 ? 8.956 4.142 3.761 1.00 94.44 97 ILE A N 1
ATOM 783 C CA . ILE A 1 97 ? 9.040 4.229 5.225 1.00 94.44 97 ILE A CA 1
ATOM 784 C C . ILE A 1 97 ? 9.045 5.692 5.676 1.00 94.44 97 ILE A C 1
ATOM 786 O O . ILE A 1 97 ? 8.298 6.053 6.579 1.00 94.44 97 ILE A O 1
ATOM 790 N N . GLU A 1 98 ? 9.827 6.554 5.022 1.00 93.69 98 GLU A N 1
ATOM 791 C CA . GLU A 1 98 ? 9.840 7.997 5.318 1.00 93.69 98 GLU A CA 1
ATOM 792 C C . GLU A 1 98 ? 8.455 8.638 5.120 1.00 93.69 98 GLU A C 1
ATOM 794 O O . GLU A 1 98 ? 8.023 9.472 5.913 1.00 93.69 98 GLU A O 1
ATOM 799 N N . SER A 1 99 ? 7.708 8.193 4.104 1.00 94.50 99 SER A N 1
ATOM 800 C CA . SER A 1 99 ? 6.350 8.676 3.825 1.00 94.50 99 SER A CA 1
ATOM 801 C C . SER A 1 99 ? 5.278 8.131 4.780 1.00 94.50 99 SER A C 1
ATOM 803 O O . SER A 1 99 ? 4.117 8.532 4.679 1.00 94.50 99 SER A O 1
ATOM 805 N N . GLU A 1 100 ? 5.610 7.233 5.714 1.00 93.31 100 GLU A N 1
ATOM 806 C CA . GLU A 1 100 ? 4.689 6.846 6.790 1.00 93.31 100 GLU A CA 1
ATOM 807 C C . GLU A 1 100 ? 4.525 7.952 7.838 1.00 93.31 100 GLU A C 1
ATOM 809 O O . GLU A 1 100 ? 3.447 8.077 8.419 1.00 93.31 100 GLU A O 1
ATOM 814 N N . ASP A 1 101 ? 5.540 8.794 8.048 1.00 89.31 101 ASP A N 1
ATOM 815 C CA . ASP A 1 101 ? 5.515 9.865 9.048 1.00 89.31 101 ASP A CA 1
ATOM 816 C C . ASP A 1 101 ? 4.372 10.878 8.842 1.00 89.31 101 ASP A C 1
ATOM 818 O O . ASP A 1 101 ? 3.569 11.054 9.769 1.00 89.31 101 ASP A O 1
ATOM 822 N N . PRO A 1 102 ? 4.218 11.535 7.668 1.00 88.50 102 PRO A N 1
ATOM 823 C CA . PRO A 1 102 ? 3.125 12.488 7.469 1.00 88.50 102 PRO A CA 1
ATOM 824 C C . PRO A 1 102 ? 1.749 11.807 7.543 1.00 88.50 102 PRO A C 1
ATOM 826 O O . PRO A 1 102 ? 0.803 12.391 8.073 1.00 88.50 102 PRO A O 1
ATOM 829 N N . VAL A 1 103 ? 1.643 10.552 7.089 1.00 91.50 103 VAL A N 1
ATOM 830 C CA . VAL A 1 103 ? 0.413 9.745 7.164 1.00 91.50 103 VAL A CA 1
ATOM 831 C C . VAL A 1 103 ? 0.024 9.475 8.613 1.00 91.50 103 VAL A C 1
ATOM 833 O O . VAL A 1 103 ? -1.098 9.772 9.026 1.00 91.50 103 VAL A O 1
ATOM 836 N N . ASN A 1 104 ? 0.951 8.943 9.406 1.00 90.00 104 ASN A N 1
ATOM 837 C CA . ASN A 1 104 ? 0.694 8.568 10.790 1.00 90.00 104 ASN A CA 1
ATOM 838 C C . ASN A 1 104 ? 0.353 9.802 11.632 1.00 90.00 104 ASN A C 1
ATOM 840 O O . ASN A 1 104 ? -0.591 9.750 12.417 1.00 90.00 104 ASN A O 1
ATOM 844 N N . LEU A 1 105 ? 1.058 10.922 11.442 1.00 85.88 105 LEU A N 1
ATOM 845 C CA . LEU A 1 105 ? 0.753 12.174 12.138 1.00 85.88 105 LEU A CA 1
ATOM 846 C C . LEU A 1 105 ? -0.636 12.709 11.777 1.00 85.88 105 LEU A C 1
ATOM 848 O O . LEU A 1 105 ? -1.416 13.043 12.670 1.00 85.88 105 LEU A O 1
ATOM 852 N N . ALA A 1 106 ? -0.983 12.753 10.489 1.00 86.25 106 ALA A N 1
ATOM 853 C CA . ALA A 1 106 ? -2.309 13.188 10.057 1.00 86.25 106 ALA A CA 1
ATOM 854 C C . ALA A 1 106 ? -3.417 12.335 10.694 1.00 86.25 106 ALA A C 1
ATOM 856 O O . ALA A 1 106 ? -4.367 12.871 11.271 1.00 86.25 106 ALA A O 1
ATOM 857 N N . LEU A 1 107 ? -3.264 11.007 10.660 1.00 87.50 107 LEU A N 1
ATOM 858 C CA . LEU A 1 107 ? -4.226 10.077 11.248 1.00 87.50 107 LEU A CA 1
ATOM 859 C C . LEU A 1 107 ? -4.333 10.236 12.767 1.00 87.50 107 LEU A C 1
ATOM 861 O O . LEU A 1 107 ? -5.440 10.168 13.294 1.00 87.50 107 LEU A O 1
ATOM 865 N N . GLN A 1 108 ? -3.233 10.496 13.483 1.00 84.62 108 GLN A N 1
ATOM 866 C CA . GLN A 1 108 ? -3.262 10.774 14.931 1.00 84.62 108 GLN A CA 1
ATOM 867 C C . GLN A 1 108 ? -4.148 11.966 15.249 1.00 84.62 108 GLN A C 1
ATOM 869 O O . GLN A 1 108 ? -4.960 11.920 16.176 1.00 84.62 108 GLN A O 1
ATOM 874 N N . HIS A 1 109 ? -4.032 13.021 14.454 1.00 78.25 109 HIS A N 1
ATOM 875 C CA . HIS A 1 109 ? -4.812 14.225 14.664 1.00 78.25 109 HIS A CA 1
ATOM 876 C C . HIS A 1 109 ? -6.285 14.028 14.335 1.00 78.25 109 HIS A C 1
ATOM 878 O O . HIS A 1 109 ? -7.125 14.368 15.171 1.00 78.25 109 HIS A O 1
ATOM 884 N N . ILE A 1 110 ? -6.588 13.404 13.195 1.00 80.25 110 ILE A N 1
ATOM 885 C CA . ILE A 1 110 ? -7.961 13.075 12.796 1.00 80.25 110 ILE A CA 1
ATOM 886 C C . ILE A 1 110 ? -8.617 12.170 13.850 1.00 80.25 110 ILE A C 1
ATOM 888 O O . ILE A 1 110 ? -9.701 12.482 14.340 1.00 80.25 110 ILE A O 1
ATOM 892 N N . ALA A 1 111 ? -7.934 11.103 14.274 1.00 82.00 111 ALA A N 1
ATOM 893 C CA . ALA A 1 111 ? -8.458 10.141 15.241 1.00 82.00 111 ALA A CA 1
ATOM 894 C C . ALA A 1 111 ? -8.630 10.730 16.648 1.00 82.00 111 ALA A C 1
ATOM 896 O O . ALA A 1 111 ? -9.555 10.360 17.364 1.00 82.00 111 ALA A O 1
ATOM 897 N N . SER A 1 112 ? -7.770 11.669 17.056 1.00 74.56 112 SER A N 1
ATOM 898 C CA . SER A 1 112 ? -7.891 12.325 18.365 1.00 74.56 112 SER A CA 1
ATOM 899 C C . SER A 1 112 ? -9.087 13.282 18.474 1.00 74.56 112 SER A C 1
ATOM 901 O O . SER A 1 112 ? -9.314 13.839 19.548 1.00 74.56 112 SER A O 1
ATOM 903 N N . GLY A 1 113 ? -9.824 13.524 17.379 1.00 63.34 113 GLY A N 1
ATOM 904 C CA . GLY A 1 113 ? -10.976 14.428 17.352 1.00 63.34 113 GLY A CA 1
ATOM 905 C C . GLY A 1 113 ? -10.622 15.890 17.649 1.00 63.34 113 GLY A C 1
ATOM 906 O O . GLY A 1 113 ? -11.510 16.722 17.819 1.00 63.34 113 GLY A O 1
ATOM 907 N N . ARG A 1 114 ? -9.328 16.238 17.704 1.00 58.09 114 ARG A N 1
ATOM 908 C CA . ARG A 1 114 ? -8.832 17.589 18.010 1.00 58.09 114 ARG A CA 1
ATOM 909 C C . ARG A 1 114 ? -8.865 18.508 16.788 1.00 58.09 114 ARG A C 1
ATOM 911 O O . ARG A 1 114 ? -7.930 19.270 16.552 1.00 58.09 114 ARG A O 1
ATOM 918 N N . PHE A 1 115 ? -9.962 18.478 16.039 1.00 52.81 115 PHE A N 1
ATOM 919 C CA . PHE A 1 115 ? -10.262 19.459 15.000 1.00 52.81 115 PHE A CA 1
ATOM 920 C C . PHE A 1 115 ? -10.710 20.770 15.669 1.00 52.81 115 PHE A C 1
ATOM 922 O O . PHE A 1 115 ? -11.879 21.139 15.663 1.00 52.81 115 PHE A O 1
ATOM 929 N N . SER A 1 116 ? -9.785 21.462 16.336 1.00 45.53 116 SER A N 1
ATOM 930 C CA . SER A 1 116 ? -10.060 22.778 16.913 1.00 45.53 116 SER A CA 1
ATOM 931 C C . SER A 1 116 ? -9.407 23.853 16.057 1.00 45.53 116 SER A C 1
ATOM 933 O O . SER A 1 116 ? -8.220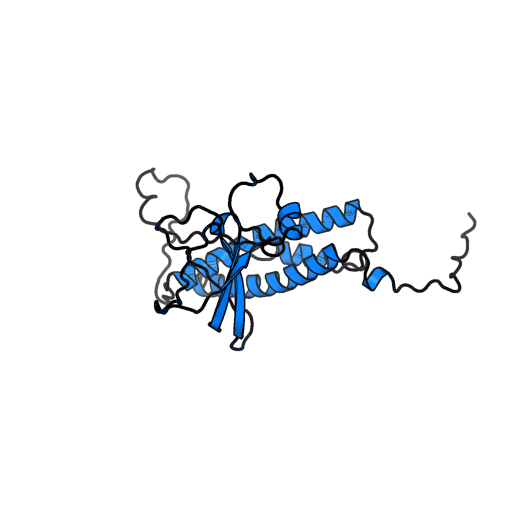 24.134 16.202 1.00 45.53 116 SER A O 1
ATOM 935 N N . MET A 1 117 ? -10.213 24.497 15.206 1.00 46.66 117 MET A N 1
ATOM 936 C CA . MET A 1 117 ? -9.834 25.706 14.453 1.00 46.66 117 MET A CA 1
ATOM 937 C C . MET A 1 117 ? -9.446 26.893 15.359 1.00 46.66 117 MET A C 1
ATOM 939 O O . MET A 1 117 ? -8.930 27.891 14.868 1.00 46.66 117 MET A O 1
ATOM 943 N N . ASN A 1 118 ? -9.657 26.781 16.676 1.00 40.22 118 ASN A N 1
ATOM 944 C CA . ASN A 1 118 ? -9.383 27.834 17.655 1.00 40.22 118 ASN A CA 1
ATOM 945 C C . ASN A 1 118 ? -8.197 27.520 18.570 1.00 40.22 118 ASN A C 1
ATOM 947 O O . ASN A 1 118 ? -7.890 28.314 19.462 1.00 40.22 118 ASN A O 1
ATOM 951 N N . HIS A 1 119 ? -7.531 26.375 18.401 1.00 42.28 119 HIS A N 1
ATOM 952 C CA . HIS A 1 119 ? -6.361 26.093 19.213 1.00 42.28 119 HIS A CA 1
ATOM 953 C C . HIS A 1 119 ? -5.148 26.751 18.570 1.00 42.28 119 HIS A C 1
ATOM 955 O O . HIS A 1 119 ? -4.672 26.324 17.526 1.00 42.28 119 HIS A O 1
ATOM 961 N N . THR A 1 120 ? -4.609 27.779 19.218 1.00 37.19 120 THR A N 1
ATOM 962 C CA . THR A 1 120 ? -3.200 28.117 19.058 1.00 37.19 120 THR A CA 1
ATOM 963 C C . THR A 1 120 ? -2.394 26.891 19.496 1.00 37.19 120 THR A C 1
ATOM 965 O O . THR A 1 120 ? -2.421 26.554 20.682 1.00 37.19 120 THR A O 1
ATOM 968 N N . PRO A 1 121 ? -1.675 26.183 18.602 1.00 45.22 121 PRO A N 1
ATOM 969 C CA . PRO A 1 121 ? -0.713 25.209 19.069 1.00 45.22 121 PRO A CA 1
ATOM 970 C C . PRO A 1 121 ? 0.407 26.026 19.711 1.00 45.22 121 PRO A C 1
ATOM 972 O O . PRO A 1 121 ? 1.208 26.681 19.034 1.00 45.22 121 PRO A O 1
ATOM 975 N N . HIS A 1 122 ? 0.418 26.071 21.037 1.00 35.31 122 HIS A N 1
ATOM 976 C CA . HIS A 1 122 ? 1.606 26.446 21.777 1.00 35.31 122 HIS A CA 1
ATOM 977 C C . HIS A 1 122 ? 2.575 25.269 21.642 1.00 35.31 122 HIS A C 1
ATOM 979 O O . HIS A 1 122 ? 2.626 24.390 22.498 1.00 35.31 122 HIS A O 1
ATOM 985 N N . LEU A 1 123 ? 3.294 25.199 20.517 1.00 43.47 123 LEU A N 1
ATOM 986 C CA . LEU A 1 123 ? 4.528 24.431 20.503 1.00 43.47 123 LEU A CA 1
ATOM 987 C C . LEU A 1 123 ? 5.499 25.202 21.392 1.00 43.47 123 LEU A C 1
ATOM 989 O O . LEU A 1 123 ? 5.992 26.264 21.006 1.00 43.47 123 LEU A O 1
ATOM 993 N N . GLU A 1 124 ? 5.783 24.645 22.566 1.00 32.91 124 GLU A N 1
ATOM 994 C CA . GLU A 1 124 ? 7.121 24.788 23.113 1.00 32.91 124 GLU A CA 1
ATOM 995 C C . GLU A 1 124 ? 8.082 24.355 22.007 1.00 32.91 124 GLU A C 1
ATOM 997 O O . GLU A 1 124 ? 8.128 23.199 21.581 1.00 32.91 124 GLU A O 1
ATOM 1002 N N . MET A 1 125 ? 8.777 25.354 21.475 1.00 35.69 125 MET A N 1
ATOM 1003 C CA . MET A 1 125 ? 9.997 25.189 20.718 1.00 35.69 125 MET A CA 1
ATOM 1004 C C . MET A 1 125 ? 10.850 24.168 21.470 1.00 35.69 125 MET A C 1
ATOM 1006 O O . MET A 1 125 ? 11.194 24.387 22.629 1.00 35.69 125 MET A O 1
ATOM 1010 N N . VAL A 1 126 ? 11.162 23.047 20.820 1.00 33.12 126 VAL A N 1
ATOM 1011 C CA . VAL A 1 126 ? 12.151 22.087 21.308 1.00 33.12 126 VAL A CA 1
ATOM 1012 C C . VAL A 1 126 ? 13.505 22.792 21.272 1.00 33.12 126 VAL A C 1
ATOM 1014 O O . VAL A 1 126 ? 14.280 22.657 20.331 1.00 33.12 126 VAL A O 1
ATOM 1017 N N . THR A 1 127 ? 13.779 23.597 22.292 1.00 32.34 127 THR A N 1
ATOM 1018 C CA . THR A 1 127 ? 15.133 23.859 22.733 1.00 32.34 127 THR A CA 1
ATOM 1019 C C . THR A 1 127 ? 15.516 22.688 23.623 1.00 32.34 127 THR A C 1
ATOM 1021 O O . THR A 1 127 ? 14.815 22.293 24.556 1.00 32.34 127 THR A O 1
ATOM 1024 N N . SER A 1 128 ? 16.631 22.058 23.269 1.00 39.28 128 SER A N 1
ATOM 1025 C CA . SER A 1 128 ? 17.382 21.194 24.168 1.00 39.28 128 SER A CA 1
ATOM 1026 C C . SER A 1 128 ? 17.397 21.806 25.571 1.00 39.28 128 SER A C 1
ATOM 1028 O O . SER A 1 128 ? 17.765 22.972 25.684 1.00 39.28 128 SER A O 1
ATOM 1030 N N . GLN A 1 129 ? 17.070 20.999 26.588 1.00 40.91 129 GLN A N 1
ATOM 1031 C CA . GLN A 1 129 ? 17.015 21.304 28.031 1.00 40.91 129 GLN A CA 1
ATOM 1032 C C . GLN A 1 129 ? 15.608 21.478 28.630 1.00 40.91 129 GLN A C 1
ATOM 1034 O O . GLN A 1 129 ? 15.252 22.557 29.081 1.00 40.91 129 GLN A O 1
ATOM 1039 N N . VAL A 1 130 ? 14.851 20.379 28.774 1.00 31.27 130 VAL A N 1
ATOM 1040 C CA . VAL A 1 130 ? 13.829 20.272 29.837 1.00 31.27 130 VAL A CA 1
ATOM 1041 C C . VAL A 1 130 ? 13.845 18.869 30.456 1.00 31.27 130 VAL A C 1
ATOM 1043 O O . VAL A 1 130 ? 13.997 17.851 29.771 1.00 31.27 130 VAL A O 1
ATOM 1046 N N . SER A 1 131 ? 13.753 18.871 31.784 1.00 31.31 131 SER A N 1
ATOM 1047 C CA . SER A 1 131 ? 13.958 17.784 32.734 1.00 31.31 131 SER A CA 1
ATOM 1048 C C . SER A 1 131 ? 12.981 16.609 32.599 1.00 31.31 131 SER A C 1
ATOM 1050 O O . SER A 1 131 ? 11.888 16.677 32.038 1.00 31.31 131 SER A O 1
ATOM 1052 N N . SER A 1 132 ? 13.423 15.478 33.137 1.00 38.44 132 SER A N 1
ATOM 1053 C CA . SER A 1 132 ? 12.908 14.115 32.997 1.00 38.44 132 SER A CA 1
ATOM 1054 C C . SER A 1 132 ? 11.541 13.810 33.636 1.00 38.44 132 SER A C 1
ATOM 1056 O O . SER A 1 132 ? 11.192 12.637 33.726 1.00 38.44 132 SER A O 1
ATOM 1058 N N . GLN A 1 133 ? 10.733 14.799 34.037 1.00 36.62 133 GLN A N 1
ATOM 1059 C CA . GLN A 1 133 ? 9.477 14.547 34.772 1.00 36.62 133 GLN A CA 1
ATOM 1060 C C . GLN A 1 133 ? 8.202 15.158 34.165 1.00 36.62 133 GLN A C 1
ATOM 1062 O O . GLN A 1 133 ? 7.116 14.682 34.479 1.00 36.62 133 GLN A O 1
ATOM 1067 N N . SER A 1 134 ? 8.288 16.092 33.210 1.00 33.75 134 SER A N 1
ATOM 1068 C CA . SER A 1 134 ? 7.117 16.619 32.472 1.00 33.75 134 SER A CA 1
ATOM 1069 C C . SER A 1 134 ? 6.868 15.939 31.115 1.00 33.75 134 SER A C 1
ATOM 1071 O O . SER A 1 134 ? 5.866 16.197 30.453 1.00 33.75 134 SER A O 1
ATOM 1073 N N . LYS A 1 135 ? 7.728 14.993 30.713 1.00 36.09 135 LYS A N 1
ATOM 1074 C CA . LYS A 1 135 ? 7.556 14.172 29.500 1.00 36.09 135 LYS A CA 1
ATOM 1075 C C . LYS A 1 135 ? 6.392 13.173 29.576 1.00 36.09 135 LYS A C 1
ATOM 1077 O O . LYS A 1 135 ? 6.091 12.565 28.559 1.00 36.09 135 LYS A O 1
ATOM 1082 N N . ALA A 1 136 ? 5.752 12.966 30.727 1.00 32.12 136 ALA A N 1
ATOM 1083 C CA . ALA A 1 136 ? 4.779 11.883 30.905 1.00 32.12 136 ALA A CA 1
ATOM 1084 C C . ALA A 1 136 ? 3.327 12.243 30.522 1.00 32.12 136 ALA A C 1
ATOM 1086 O O . ALA A 1 136 ? 2.570 11.347 30.163 1.00 32.12 136 ALA A O 1
ATOM 1087 N N . THR A 1 137 ? 2.933 13.522 30.518 1.00 32.47 137 THR A N 1
ATOM 1088 C CA . THR A 1 137 ? 1.500 13.899 30.422 1.00 32.47 137 THR A CA 1
ATOM 1089 C C . THR A 1 137 ? 1.069 14.423 29.039 1.00 32.47 137 THR A C 1
ATOM 1091 O O . THR A 1 137 ? -0.117 14.578 28.774 1.00 32.47 137 THR A O 1
ATOM 1094 N N . LEU A 1 138 ? 2.011 14.604 28.104 1.00 39.94 138 LEU A N 1
ATOM 1095 C CA . LEU A 1 138 ? 1.766 14.858 26.667 1.00 39.94 138 LEU A CA 1
ATOM 1096 C C . LEU A 1 138 ? 1.929 13.588 25.799 1.00 39.94 138 LEU A C 1
ATOM 1098 O O . LEU A 1 138 ? 1.911 13.660 24.574 1.00 39.94 138 LEU A O 1
ATOM 1102 N N . ARG A 1 139 ? 2.103 12.418 26.433 1.00 38.56 139 ARG A N 1
ATOM 1103 C CA . ARG A 1 139 ? 2.502 11.140 25.814 1.00 38.56 139 ARG A CA 1
ATOM 1104 C C . ARG A 1 139 ? 1.489 10.004 25.998 1.00 38.56 139 ARG A C 1
ATOM 1106 O O . ARG A 1 139 ? 1.876 8.855 26.170 1.00 38.56 139 ARG A O 1
ATOM 1113 N N . ALA A 1 140 ? 0.199 10.291 25.895 1.00 43.97 140 ALA A N 1
ATOM 1114 C CA . ALA A 1 140 ? -0.763 9.265 25.479 1.00 43.97 140 ALA A CA 1
ATOM 1115 C C . ALA A 1 140 ? -1.027 9.408 23.967 1.00 43.97 140 ALA A C 1
ATOM 1117 O O . ALA A 1 140 ? -2.168 9.459 23.523 1.00 43.97 140 ALA A O 1
ATOM 1118 N N . GLY A 1 141 ? 0.042 9.610 23.186 1.00 55.62 141 GLY A N 1
ATOM 1119 C CA . GLY A 1 141 ? -0.037 9.767 21.737 1.00 55.62 141 GLY A CA 1
ATOM 1120 C C . GLY A 1 141 ? -0.333 8.417 21.102 1.00 55.62 141 GLY 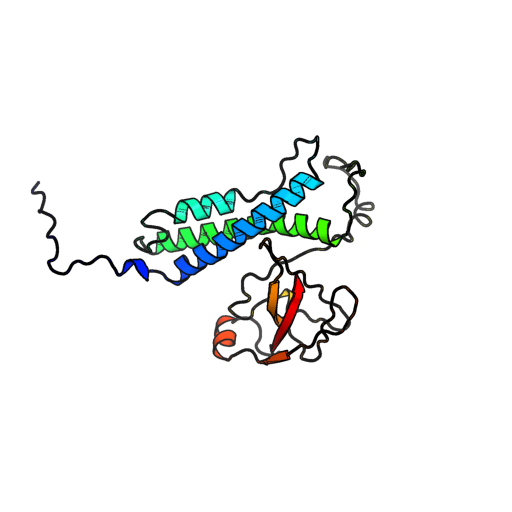A C 1
ATOM 1121 O O . GLY A 1 141 ? 0.404 7.459 21.335 1.00 55.62 141 GLY A O 1
ATOM 1122 N N . LEU A 1 142 ? -1.422 8.335 20.342 1.00 66.75 142 LEU A N 1
ATOM 1123 C CA . LEU A 1 142 ? -1.734 7.181 19.506 1.00 66.75 142 LEU A CA 1
ATOM 1124 C C . LEU A 1 142 ? -0.518 6.910 18.611 1.00 66.75 142 LEU A C 1
ATOM 1126 O O . LEU A 1 142 ? -0.155 7.758 17.809 1.00 66.75 142 LEU A O 1
ATOM 1130 N N . ASN A 1 143 ? 0.153 5.773 18.774 1.00 78.56 143 ASN A N 1
ATOM 1131 C CA . ASN A 1 143 ? 1.273 5.411 17.913 1.00 78.56 143 ASN A CA 1
ATOM 1132 C C . ASN A 1 143 ? 0.751 4.483 16.818 1.00 78.56 143 ASN A C 1
ATOM 1134 O O . ASN A 1 143 ? 0.500 3.305 17.080 1.00 78.56 143 ASN A O 1
ATOM 1138 N N . PHE A 1 144 ? 0.534 5.025 15.620 1.00 84.88 144 PHE A N 1
ATOM 1139 C CA . PHE A 1 144 ? 0.133 4.215 14.476 1.00 84.88 144 PHE A CA 1
ATOM 1140 C C . PHE A 1 144 ? 1.338 3.544 13.846 1.00 84.88 144 PHE A C 1
ATOM 1142 O O . PHE A 1 144 ? 2.400 4.140 13.693 1.00 84.88 144 PHE A O 1
ATOM 1149 N N . GLN A 1 145 ? 1.141 2.288 13.473 1.00 87.75 145 GLN A N 1
ATOM 1150 C CA . GLN A 1 145 ? 2.106 1.515 12.719 1.00 87.75 145 GLN A CA 1
ATOM 1151 C C . GLN A 1 145 ? 1.389 0.894 11.531 1.00 87.75 145 GLN A C 1
ATOM 1153 O O . GLN A 1 145 ? 0.266 0.402 11.663 1.00 87.75 145 GLN A O 1
ATOM 1158 N N . GLN A 1 146 ? 2.038 0.934 10.374 1.00 91.44 146 GLN A N 1
ATOM 1159 C CA . GLN A 1 146 ? 1.492 0.384 9.143 1.00 91.44 146 GLN A CA 1
ATOM 1160 C C . GLN A 1 146 ? 2.023 -1.032 8.903 1.00 91.44 146 GLN A C 1
ATOM 1162 O O . GLN A 1 146 ? 3.094 -1.411 9.376 1.00 91.44 146 GLN A O 1
ATOM 1167 N N . CYS A 1 147 ? 1.261 -1.829 8.150 1.00 90.56 147 CYS A N 1
ATOM 1168 C CA . CYS A 1 147 ? 1.625 -3.201 7.792 1.00 90.56 147 CYS A CA 1
ATOM 1169 C C . CYS A 1 147 ? 1.705 -3.367 6.266 1.00 90.56 147 CYS A C 1
ATOM 1171 O O . CYS A 1 147 ? 0.783 -3.911 5.647 1.00 90.56 147 CYS A O 1
ATOM 1173 N N . PRO A 1 148 ? 2.809 -2.927 5.627 1.00 89.62 148 PRO A N 1
ATOM 1174 C CA . PRO A 1 148 ? 2.962 -3.003 4.173 1.00 89.62 148 PRO A CA 1
ATOM 1175 C C . PRO A 1 148 ? 3.038 -4.445 3.640 1.00 89.62 148 PRO A C 1
ATOM 1177 O O . PRO A 1 148 ? 2.750 -4.666 2.460 1.00 89.62 148 PRO A O 1
ATOM 1180 N N . SER A 1 149 ? 3.358 -5.427 4.491 1.00 88.31 149 SER A N 1
ATOM 1181 C CA . SER A 1 149 ? 3.543 -6.849 4.145 1.00 88.31 149 SER A CA 1
ATOM 1182 C C . SER A 1 149 ? 2.294 -7.723 4.347 1.00 88.31 149 SER A C 1
ATOM 1184 O O . SER A 1 149 ? 2.381 -8.944 4.495 1.00 88.31 149 SER A O 1
ATOM 1186 N N . SER A 1 150 ? 1.100 -7.126 4.308 1.00 84.94 150 SER A N 1
ATOM 1187 C CA . SER A 1 150 ? -0.171 -7.857 4.422 1.00 84.94 150 SER A CA 1
ATOM 1188 C C . SER A 1 150 ? -0.399 -8.885 3.300 1.00 84.94 150 SER A C 1
ATOM 1190 O O . SER A 1 150 ? -1.096 -9.879 3.505 1.00 84.94 150 SER A O 1
ATOM 1192 N N . ASN A 1 151 ? 0.238 -8.711 2.133 1.00 85.06 151 ASN A N 1
ATOM 1193 C CA . ASN A 1 151 ? 0.165 -9.651 1.006 1.00 85.06 151 ASN A CA 1
ATOM 1194 C C . ASN A 1 151 ? 0.735 -11.044 1.336 1.00 85.06 151 ASN A C 1
ATOM 1196 O O . ASN A 1 151 ? 0.235 -12.043 0.825 1.00 85.06 151 ASN A O 1
ATOM 1200 N N . ILE A 1 152 ? 1.745 -11.114 2.204 1.00 86.88 152 ILE A N 1
ATOM 1201 C CA . ILE A 1 152 ? 2.331 -12.362 2.706 1.00 86.88 152 ILE A CA 1
ATOM 1202 C C . ILE A 1 152 ? 1.762 -12.745 4.076 1.00 86.88 152 ILE A C 1
ATOM 1204 O O . ILE A 1 152 ? 2.332 -13.586 4.763 1.00 86.88 152 ILE A O 1
ATOM 1208 N N . SER A 1 153 ? 0.628 -12.152 4.467 1.00 88.25 153 SER A N 1
ATOM 1209 C CA . SER A 1 153 ? -0.030 -12.360 5.762 1.00 88.25 153 SER A CA 1
ATOM 1210 C C . SER A 1 153 ? 0.887 -12.068 6.954 1.00 88.25 153 SER A C 1
ATOM 1212 O O . SER A 1 153 ? 0.832 -12.798 7.941 1.00 88.25 153 SER A O 1
ATOM 1214 N N . TYR A 1 154 ? 1.717 -11.026 6.863 1.00 87.25 154 TYR A N 1
ATOM 1215 C CA . TYR A 1 154 ? 2.647 -10.634 7.921 1.00 87.25 154 TYR A CA 1
ATOM 1216 C C . TYR A 1 154 ? 2.346 -9.224 8.442 1.00 87.25 154 TYR A C 1
ATOM 1218 O O . TYR A 1 154 ? 2.409 -8.251 7.684 1.00 87.25 154 TYR A O 1
ATOM 1226 N N . CYS A 1 155 ? 2.027 -9.123 9.733 1.00 89.31 155 CYS A N 1
ATOM 1227 C CA . CYS A 1 155 ? 1.817 -7.862 10.446 1.00 89.31 155 CYS A CA 1
ATOM 1228 C C . CYS A 1 155 ? 2.112 -8.060 11.949 1.00 89.31 155 CYS A C 1
ATOM 1230 O O . CYS A 1 155 ? 1.236 -8.493 12.700 1.00 89.31 155 CYS A O 1
ATOM 1232 N N . PRO A 1 156 ? 3.340 -7.762 12.415 1.00 87.44 156 PRO A N 1
ATOM 1233 C CA . PRO A 1 156 ? 3.767 -8.004 13.800 1.00 87.44 156 PRO A CA 1
ATOM 1234 C C . PRO A 1 156 ? 2.842 -7.434 14.883 1.00 87.44 156 PRO A C 1
ATOM 1236 O O . PRO A 1 156 ? 2.714 -7.995 15.964 1.00 87.44 156 PRO A O 1
ATOM 1239 N N . GLN A 1 157 ? 2.204 -6.309 14.590 1.00 86.19 157 GLN A N 1
ATOM 1240 C CA . GLN A 1 157 ? 1.389 -5.521 15.500 1.00 86.19 157 GLN A CA 1
ATOM 1241 C C . GLN A 1 157 ? 0.050 -6.186 15.783 1.00 86.19 157 GLN A C 1
ATOM 1243 O O . GLN A 1 157 ? -0.421 -6.167 16.916 1.00 86.19 157 GLN A O 1
ATOM 1248 N N . SER A 1 158 ? -0.553 -6.782 14.756 1.00 85.88 158 SER A N 1
ATOM 1249 C CA . SER A 1 158 ? -1.804 -7.522 14.885 1.00 85.88 158 SER A CA 1
ATOM 1250 C C . SER A 1 158 ? -1.586 -8.985 15.277 1.00 85.88 158 SER A C 1
ATOM 1252 O O . SER A 1 158 ? -2.501 -9.638 15.769 1.00 85.88 158 SER A O 1
ATOM 1254 N N . GLU A 1 159 ? -0.365 -9.489 15.091 1.00 85.62 159 GLU A N 1
ATOM 1255 C CA . GLU A 1 159 ? 0.076 -10.806 15.558 1.00 85.62 159 GLU A CA 1
ATOM 1256 C C . GLU A 1 159 ? 0.608 -10.791 17.005 1.00 85.62 159 GLU A C 1
ATOM 1258 O O . GLU A 1 159 ? 0.870 -11.850 17.580 1.00 85.62 159 GLU A O 1
ATOM 1263 N N . ALA A 1 160 ? 0.769 -9.620 17.619 1.00 82.50 160 ALA A N 1
ATOM 1264 C CA . ALA A 1 160 ? 1.135 -9.519 19.025 1.00 82.50 160 ALA A CA 1
ATOM 1265 C C . ALA A 1 160 ? 0.049 -10.140 19.922 1.00 82.50 160 ALA A C 1
ATOM 1267 O O . ALA A 1 160 ? -1.125 -10.183 19.560 1.00 82.50 160 ALA A O 1
ATOM 1268 N N . ASP A 1 161 ? 0.434 -10.615 21.108 1.00 78.31 161 ASP A N 1
ATOM 1269 C CA . ASP A 1 161 ? -0.523 -11.148 22.079 1.00 78.31 161 ASP A CA 1
ATOM 1270 C C . ASP A 1 161 ? -1.500 -10.045 22.534 1.00 78.31 161 ASP A C 1
ATOM 1272 O O . ASP A 1 161 ? -1.117 -9.074 23.199 1.00 78.31 161 ASP A O 1
ATOM 1276 N N . LEU A 1 162 ? -2.767 -10.204 22.143 1.00 74.94 162 LEU A N 1
ATOM 1277 C CA . LEU A 1 162 ? -3.866 -9.288 22.437 1.00 74.94 162 LEU A CA 1
ATOM 1278 C C . LEU A 1 162 ? -4.616 -9.657 23.725 1.00 74.94 162 LEU A C 1
ATOM 1280 O O . LEU A 1 162 ? -5.692 -9.115 23.946 1.00 74.94 162 LEU A O 1
ATOM 1284 N N . SER A 1 163 ? -4.093 -10.547 24.578 1.00 74.81 163 SER A N 1
ATOM 1285 C CA . SER A 1 163 ? -4.744 -10.995 25.822 1.00 74.81 163 SER A CA 1
ATOM 1286 C C . SER A 1 163 ? -5.325 -9.835 26.653 1.00 74.81 163 SER A C 1
ATOM 1288 O O . SER A 1 163 ? -4.613 -9.143 27.384 1.00 74.81 163 SER A O 1
ATOM 1290 N N . GLY A 1 164 ? -6.640 -9.613 26.524 1.00 74.44 164 GLY A N 1
ATOM 1291 C CA . GLY A 1 164 ? -7.393 -8.548 27.199 1.00 74.44 164 GLY A CA 1
ATOM 1292 C C . GLY A 1 164 ? -7.198 -7.124 26.652 1.00 74.44 164 GLY A C 1
ATOM 1293 O O . GLY A 1 164 ? -7.651 -6.172 27.285 1.00 74.44 164 GLY A O 1
ATOM 1294 N N . LYS A 1 165 ? -6.528 -6.951 25.507 1.00 80.81 165 LYS A N 1
ATOM 1295 C CA . LYS A 1 165 ? -6.273 -5.658 24.857 1.00 80.81 165 LYS A CA 1
ATOM 1296 C C . LYS A 1 165 ? -7.046 -5.536 23.548 1.00 80.81 165 LYS A C 1
ATOM 1298 O O . LYS A 1 165 ? -7.237 -6.505 22.824 1.00 80.81 165 LYS A O 1
ATOM 1303 N N . THR A 1 166 ? -7.428 -4.310 23.214 1.00 84.69 166 THR A N 1
ATOM 1304 C CA . THR A 1 166 ? -8.090 -3.990 21.946 1.00 84.69 166 THR A CA 1
ATOM 1305 C C . THR A 1 166 ? -7.070 -3.449 20.952 1.00 84.69 166 THR A C 1
ATOM 1307 O O . THR A 1 166 ? -6.319 -2.526 21.268 1.00 84.69 166 THR A O 1
ATOM 1310 N N . LEU A 1 167 ? -7.062 -4.003 19.741 1.00 87.69 167 LEU A N 1
ATOM 1311 C CA . LEU A 1 167 ? -6.326 -3.448 18.609 1.00 87.69 167 LEU A CA 1
ATOM 1312 C C . LEU A 1 167 ? -7.231 -2.464 17.862 1.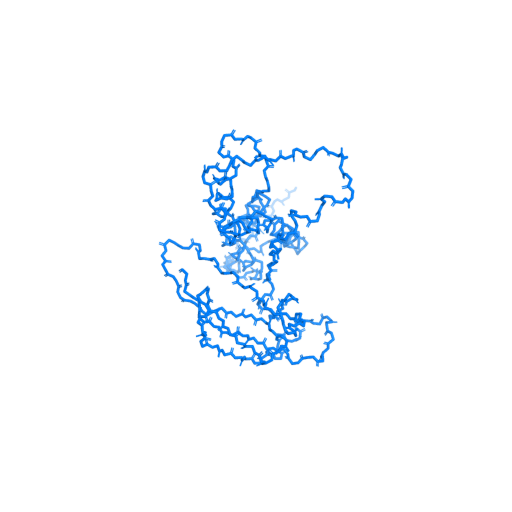00 87.69 167 LEU A C 1
ATOM 1314 O O . LEU A 1 167 ? -8.217 -2.870 17.252 1.00 87.69 167 LEU A O 1
ATOM 1318 N N . ALA A 1 168 ? -6.896 -1.175 17.897 1.00 87.94 168 ALA A N 1
ATOM 1319 C CA . ALA A 1 168 ? -7.573 -0.178 17.075 1.00 87.94 168 ALA A CA 1
ATOM 1320 C C . ALA A 1 168 ? -7.042 -0.243 15.637 1.00 87.94 168 ALA A C 1
ATOM 1322 O O . ALA A 1 168 ? -5.836 -0.142 15.410 1.00 87.94 168 ALA A O 1
ATOM 1323 N N . VAL A 1 169 ? -7.946 -0.385 14.671 1.00 89.38 169 VAL A N 1
ATOM 1324 C CA . VAL A 1 169 ? -7.620 -0.403 13.242 1.00 89.38 169 VAL A CA 1
ATOM 1325 C C . VAL A 1 169 ? -8.259 0.812 12.592 1.00 89.38 169 VAL A C 1
ATOM 1327 O O . VAL A 1 169 ? -9.466 1.012 12.701 1.00 89.38 169 VAL A O 1
ATOM 1330 N N . ILE A 1 170 ? -7.451 1.608 11.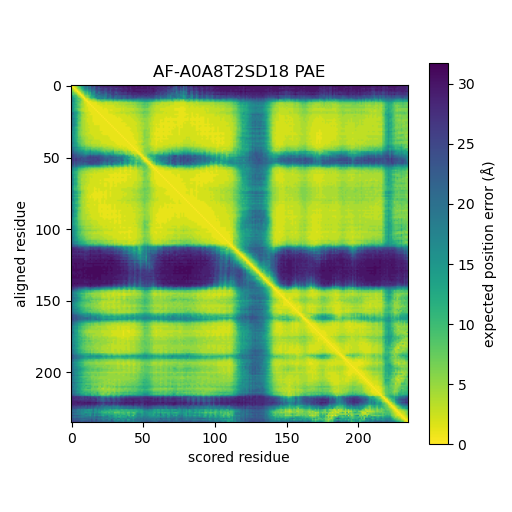896 1.00 89.00 170 ILE A N 1
ATOM 1331 C CA . ILE A 1 170 ? -7.930 2.737 11.099 1.00 89.00 170 ILE A CA 1
ATOM 1332 C C . ILE A 1 170 ? -7.822 2.371 9.628 1.00 89.00 170 ILE A C 1
ATOM 1334 O O . ILE A 1 170 ? -6.777 1.920 9.162 1.00 89.00 170 ILE A O 1
ATOM 1338 N N . ALA A 1 171 ? -8.909 2.593 8.901 1.00 90.69 171 ALA A N 1
ATOM 1339 C CA . ALA A 1 171 ? -8.955 2.488 7.457 1.00 90.69 171 ALA A CA 1
ATOM 1340 C C . ALA A 1 171 ? -9.258 3.871 6.877 1.00 90.69 171 ALA A C 1
ATOM 1342 O O . ALA A 1 171 ? -10.137 4.573 7.370 1.00 90.69 171 ALA A O 1
ATOM 1343 N N . TYR A 1 172 ? -8.510 4.258 5.846 1.00 91.62 172 TYR A N 1
ATOM 1344 C CA . TYR A 1 172 ? -8.672 5.533 5.157 1.00 91.62 172 TYR A CA 1
ATOM 1345 C C . TYR A 1 172 ? -9.101 5.283 3.712 1.00 91.62 172 TYR A C 1
ATOM 1347 O O . TYR A 1 172 ? -8.430 4.544 2.988 1.00 91.62 172 TYR A O 1
ATOM 1355 N N . ASN A 1 173 ? -10.208 5.898 3.297 1.00 93.19 173 ASN A N 1
ATOM 1356 C CA . ASN A 1 173 ? -10.688 5.875 1.921 1.00 93.19 173 ASN A CA 1
ATOM 1357 C C . ASN A 1 173 ? -10.180 7.125 1.171 1.00 93.19 173 ASN A C 1
ATOM 1359 O O . ASN A 1 173 ? -10.655 8.224 1.446 1.00 93.19 173 ASN A O 1
ATOM 1363 N N . PRO A 1 174 ? -9.237 6.994 0.217 1.00 93.12 174 PRO A N 1
ATOM 1364 C CA . PRO A 1 174 ? -8.711 8.138 -0.532 1.00 93.12 174 PRO A CA 1
ATOM 1365 C C . PRO A 1 174 ? -9.605 8.579 -1.705 1.00 93.12 174 PRO A C 1
ATOM 1367 O O . PRO A 1 174 ? -9.244 9.494 -2.452 1.00 93.12 174 PRO A O 1
ATOM 1370 N N . LEU A 1 175 ? -10.730 7.892 -1.935 1.00 93.38 175 LEU A N 1
ATOM 1371 C CA . LEU A 1 175 ? -11.667 8.191 -3.014 1.00 93.38 175 LEU A CA 1
ATOM 1372 C C . LEU A 1 175 ? -12.705 9.222 -2.558 1.00 93.38 175 LEU A C 1
ATOM 1374 O O . LEU A 1 175 ? -13.127 9.233 -1.409 1.00 93.38 175 LEU A O 1
ATOM 1378 N N . GLY A 1 176 ? -13.182 10.053 -3.486 1.00 92.50 176 GLY A N 1
ATOM 1379 C CA . GLY A 1 176 ? -14.233 11.045 -3.214 1.00 92.50 176 GLY A CA 1
ATOM 1380 C C . GLY A 1 176 ? -15.655 10.475 -3.110 1.00 92.50 176 GLY A C 1
ATOM 1381 O O . GLY A 1 176 ? -16.613 11.219 -3.287 1.00 92.50 176 GLY A O 1
ATOM 1382 N N . TRP A 1 177 ? -15.800 9.164 -2.920 1.00 93.69 177 TRP A N 1
ATOM 1383 C CA . TRP A 1 177 ? -17.077 8.455 -2.880 1.00 93.69 177 TRP A CA 1
ATOM 1384 C C . TRP A 1 177 ? -17.014 7.313 -1.867 1.00 93.69 177 TRP A C 1
ATOM 1386 O O . TRP A 1 177 ? -15.943 6.749 -1.623 1.00 93.69 177 TRP A O 1
ATOM 1396 N N . GLU A 1 178 ? -18.170 6.995 -1.283 1.00 92.31 178 GLU A N 1
ATOM 1397 C CA . GLU A 1 178 ? -18.306 5.965 -0.252 1.00 92.31 178 GLU A CA 1
ATOM 1398 C C . GLU A 1 178 ? -17.853 4.600 -0.767 1.00 92.31 178 GLU A C 1
ATOM 1400 O O . GLU A 1 178 ? -18.171 4.193 -1.893 1.00 92.31 178 GLU A O 1
ATOM 1405 N N . ARG A 1 179 ? -17.132 3.866 0.083 1.00 89.94 179 ARG A N 1
ATOM 1406 C CA . ARG A 1 179 ? -16.623 2.540 -0.254 1.00 89.94 179 ARG A CA 1
ATOM 1407 C C . ARG A 1 179 ? -16.914 1.545 0.857 1.00 89.94 179 ARG A C 1
ATOM 1409 O O . ARG A 1 179 ? -16.696 1.798 2.039 1.00 89.94 179 ARG A O 1
ATOM 1416 N N . LYS A 1 180 ? -17.348 0.356 0.436 1.00 90.75 180 LYS A N 1
ATOM 1417 C CA . LYS A 1 180 ? -17.456 -0.825 1.288 1.00 90.75 180 LYS A CA 1
ATOM 1418 C C . LYS A 1 180 ? -16.518 -1.907 0.783 1.00 90.75 180 LYS A C 1
ATOM 1420 O O . LYS A 1 180 ? -16.646 -2.345 -0.358 1.00 90.75 180 LYS A O 1
ATOM 1425 N N . GLU A 1 181 ? -15.595 -2.352 1.626 1.00 90.44 181 GLU A N 1
ATOM 1426 C CA . GLU A 1 181 ? -14.606 -3.358 1.238 1.00 90.44 181 GLU A CA 1
ATOM 1427 C C . GLU A 1 181 ? -14.246 -4.298 2.385 1.00 90.44 181 GLU A C 1
ATOM 1429 O O . GLU A 1 181 ? -14.401 -3.960 3.558 1.00 90.44 181 GLU A O 1
ATOM 1434 N N . ILE A 1 182 ? -13.777 -5.496 2.027 1.00 90.38 182 ILE A N 1
ATOM 1435 C CA . ILE A 1 182 ? -13.311 -6.496 2.983 1.00 90.38 182 ILE A CA 1
ATOM 1436 C C . ILE A 1 182 ? -11.871 -6.169 3.380 1.00 90.38 182 ILE A C 1
ATOM 1438 O O . ILE A 1 182 ? -10.944 -6.327 2.585 1.00 90.38 182 ILE A O 1
ATOM 1442 N N . VAL A 1 183 ? -11.679 -5.777 4.634 1.00 90.56 183 VAL A N 1
ATOM 1443 C CA . VAL A 1 183 ? -10.370 -5.596 5.259 1.00 90.56 183 VAL A CA 1
ATOM 1444 C C . VAL A 1 183 ? -9.881 -6.943 5.777 1.00 90.56 183 VAL A C 1
ATOM 1446 O O . VAL A 1 183 ? -10.647 -7.679 6.396 1.00 90.56 183 VAL A O 1
ATOM 1449 N N . ARG A 1 184 ? -8.612 -7.274 5.510 1.00 90.44 184 ARG A N 1
ATOM 1450 C CA . ARG A 1 184 ? -7.964 -8.528 5.921 1.00 90.44 184 ARG A CA 1
ATOM 1451 C C . ARG A 1 184 ? -6.755 -8.252 6.807 1.00 90.44 184 ARG A C 1
ATOM 1453 O O . ARG A 1 184 ? -5.833 -7.572 6.365 1.00 90.44 184 ARG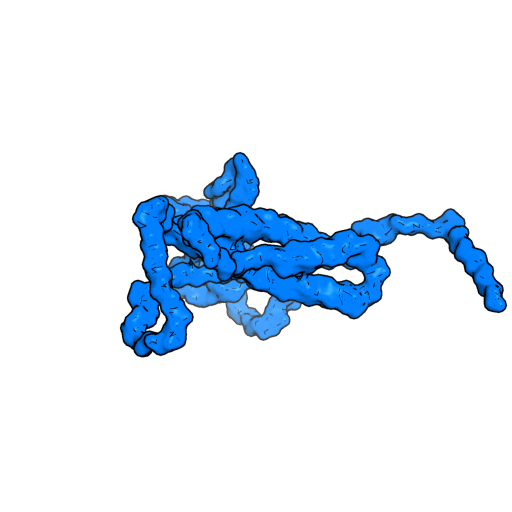 A O 1
ATOM 1460 N N . ILE A 1 185 ? -6.735 -8.809 8.016 1.00 89.50 185 ILE A N 1
ATOM 1461 C CA . ILE A 1 185 ? -5.684 -8.572 9.021 1.00 89.50 185 ILE A CA 1
ATOM 1462 C C . ILE A 1 185 ? -5.206 -9.907 9.586 1.00 89.50 185 ILE A C 1
ATOM 1464 O O . ILE A 1 185 ? -6.031 -10.742 9.948 1.00 89.50 185 ILE A O 1
ATOM 1468 N N . THR A 1 186 ? -3.893 -10.132 9.669 1.00 89.50 186 THR A N 1
ATOM 1469 C CA . THR A 1 186 ? -3.358 -11.339 10.322 1.00 89.50 186 THR A CA 1
ATOM 1470 C C . THR A 1 186 ? -3.499 -11.223 11.835 1.00 89.50 186 THR A C 1
ATOM 1472 O O . THR A 1 186 ? -3.091 -10.217 12.400 1.00 89.50 186 THR A O 1
ATOM 1475 N N . VAL A 1 187 ? -4.024 -12.244 12.501 1.00 88.25 187 VAL A N 1
ATOM 1476 C CA . VAL A 1 187 ? -4.164 -12.291 13.961 1.00 88.25 187 VAL A CA 1
ATOM 1477 C C . VAL A 1 187 ? -3.631 -13.610 14.519 1.00 88.25 187 VAL A C 1
ATOM 1479 O O . VAL A 1 187 ? -3.614 -14.638 13.828 1.00 88.25 187 VAL A O 1
ATOM 1482 N N . SER A 1 188 ? -3.192 -13.567 15.777 1.00 83.56 188 SER A N 1
ATOM 1483 C CA . SER A 1 188 ? -2.646 -14.729 16.497 1.00 83.56 188 SER A CA 1
ATOM 1484 C C . SER A 1 188 ? -3.693 -15.526 17.278 1.00 83.56 188 SER A C 1
ATOM 1486 O O . SER A 1 188 ? -3.450 -16.690 17.589 1.00 83.56 188 SER A O 1
ATOM 1488 N N . ASP A 1 189 ? -4.851 -14.929 17.575 1.00 79.31 189 ASP A N 1
ATOM 1489 C CA . ASP A 1 189 ? -5.965 -15.583 18.272 1.00 79.31 189 ASP A CA 1
ATOM 1490 C C . ASP A 1 189 ? -7.148 -15.809 17.315 1.00 79.31 189 ASP A C 1
ATOM 1492 O O . ASP A 1 189 ? -7.411 -15.015 16.413 1.00 79.31 189 ASP A O 1
ATOM 1496 N N . TYR A 1 190 ? -7.866 -16.910 17.522 1.00 81.00 190 TYR A N 1
ATOM 1497 C CA . TYR A 1 190 ? -9.106 -17.262 16.835 1.00 81.00 190 TYR A CA 1
ATOM 1498 C C . TYR A 1 190 ? -10.357 -16.725 17.553 1.00 81.00 190 TYR A C 1
ATOM 1500 O O . TYR A 1 190 ? -11.463 -16.854 17.034 1.00 81.00 190 TYR A O 1
ATOM 1508 N N . LYS A 1 191 ? -10.216 -16.150 18.751 1.00 84.12 191 LYS A N 1
ATOM 1509 C CA . LYS A 1 191 ? -11.303 -15.530 19.519 1.00 84.12 191 LYS A CA 1
ATOM 1510 C C . LYS A 1 191 ? -11.224 -14.011 19.417 1.00 84.12 191 LYS A C 1
ATOM 1512 O O . LYS A 1 191 ? -10.818 -13.338 20.359 1.00 84.12 191 LYS A O 1
ATOM 1517 N N . VAL A 1 192 ? -11.587 -13.479 18.253 1.00 86.38 192 VAL A N 1
ATOM 1518 C CA . VAL A 1 192 ? -11.565 -12.034 17.997 1.00 86.38 192 VAL A CA 1
ATOM 1519 C C . VAL A 1 192 ? -12.946 -11.560 17.571 1.00 86.38 192 VAL A C 1
ATOM 1521 O O . VAL A 1 192 ? -13.454 -11.974 16.530 1.00 86.38 192 VAL A O 1
ATOM 1524 N N . ASP A 1 193 ? -13.506 -10.644 18.354 1.00 89.88 193 ASP A N 1
ATOM 1525 C CA . ASP A 1 193 ? -14.705 -9.895 17.996 1.00 89.88 193 ASP A CA 1
ATOM 1526 C C . ASP A 1 193 ? -14.305 -8.561 17.354 1.00 89.88 193 ASP A C 1
ATOM 1528 O O . ASP A 1 193 ? -13.349 -7.906 17.779 1.00 89.88 193 ASP A O 1
ATOM 1532 N N . VAL A 1 194 ? -15.030 -8.159 16.310 1.00 92.19 194 VAL A N 1
ATOM 1533 C CA . VAL A 1 194 ? -14.776 -6.913 15.576 1.00 92.19 194 VAL A CA 1
ATOM 1534 C C . VAL A 1 194 ? -15.905 -5.943 15.852 1.00 92.19 194 VAL A C 1
ATOM 1536 O O . VAL A 1 194 ? -17.067 -6.284 15.653 1.00 92.19 194 VAL A O 1
ATOM 1539 N N . PHE A 1 195 ? -15.561 -4.725 16.251 1.00 92.12 195 PHE A N 1
ATOM 1540 C CA . PHE A 1 195 ? -16.528 -3.670 16.531 1.00 92.12 195 PHE A CA 1
ATOM 1541 C C . PHE A 1 195 ? -16.299 -2.470 15.613 1.00 92.12 195 PHE A C 1
ATOM 1543 O O . PHE A 1 195 ? -15.159 -2.167 15.254 1.00 92.12 195 PHE A O 1
ATOM 1550 N N . ASP A 1 196 ? -17.381 -1.796 15.228 1.00 90.81 196 ASP A N 1
ATOM 1551 C CA . ASP A 1 196 ? -17.311 -0.498 14.559 1.00 90.81 196 ASP A CA 1
ATOM 1552 C C . ASP A 1 196 ? -16.991 0.636 15.555 1.00 90.81 196 ASP A C 1
ATOM 1554 O O . ASP A 1 196 ? -16.880 0.433 16.766 1.00 90.81 196 ASP A O 1
ATOM 1558 N N . SER A 1 197 ? -16.854 1.863 15.047 1.00 87.19 197 SER A N 1
ATOM 1559 C CA . SER A 1 197 ? -16.584 3.050 15.870 1.00 87.19 197 SER A CA 1
ATOM 1560 C C . SER A 1 197 ? -17.719 3.418 16.835 1.00 87.19 197 SER A C 1
ATOM 1562 O O . SER A 1 197 ? -17.490 4.177 17.773 1.00 87.19 197 SER A O 1
ATOM 1564 N N . SER A 1 198 ? -18.927 2.891 16.621 1.00 91.38 198 SER A N 1
ATOM 1565 C CA . SER A 1 198 ? -20.093 3.082 17.491 1.00 91.38 198 SER A CA 1
ATOM 1566 C C . SER A 1 198 ? -20.233 1.970 18.540 1.00 91.38 198 SER A C 1
A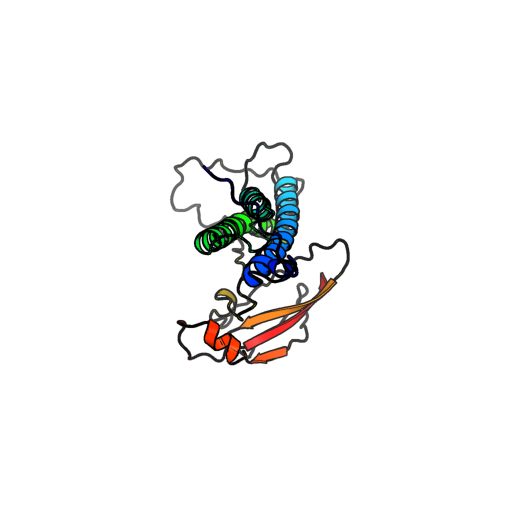TOM 1568 O O . SER A 1 198 ? -21.130 2.035 19.379 1.00 91.38 198 SER A O 1
ATOM 1570 N N . GLY A 1 199 ? -19.349 0.965 18.520 1.00 91.50 199 GLY A N 1
ATOM 1571 C CA . GLY A 1 199 ? -19.376 -0.186 19.420 1.00 91.50 199 GLY A CA 1
ATOM 1572 C C . GLY A 1 199 ? -20.291 -1.325 18.963 1.00 91.50 199 GLY A C 1
ATOM 1573 O O . GLY A 1 199 ? -20.530 -2.250 19.739 1.00 91.50 199 GLY A O 1
ATOM 1574 N N . ASN A 1 200 ? -20.802 -1.300 17.729 1.00 94.00 200 ASN A N 1
ATOM 1575 C CA . ASN A 1 200 ? -21.617 -2.392 17.202 1.00 94.00 200 ASN A CA 1
ATOM 1576 C C . ASN A 1 200 ? -20.732 -3.529 16.694 1.00 94.00 200 ASN A C 1
ATOM 1578 O O . ASN A 1 200 ? -19.717 -3.297 16.037 1.00 94.00 200 ASN A O 1
ATOM 1582 N N . LEU A 1 201 ? -21.157 -4.767 16.943 1.00 94.06 201 LEU A N 1
ATOM 1583 C CA . LEU A 1 201 ? -20.481 -5.958 16.439 1.00 94.06 201 LEU A CA 1
ATOM 1584 C C . LEU A 1 201 ? -20.609 -6.044 14.907 1.00 94.06 201 LEU A C 1
ATOM 1586 O O . LEU A 1 201 ? -21.716 -6.060 14.365 1.00 94.06 201 LEU A O 1
ATOM 1590 N N . ILE A 1 202 ? -19.476 -6.151 14.215 1.00 93.62 202 ILE A N 1
ATOM 1591 C CA . ILE A 1 202 ? -19.401 -6.368 12.769 1.00 93.62 202 ILE A CA 1
ATOM 1592 C C . ILE A 1 202 ? -19.236 -7.870 12.501 1.00 93.62 202 ILE A C 1
ATOM 1594 O O . ILE A 1 202 ? -18.331 -8.491 13.065 1.00 93.62 202 ILE A O 1
ATOM 1598 N N . PRO A 1 203 ? -20.033 -8.468 11.594 1.00 92.69 203 PRO A N 1
ATOM 1599 C CA . PRO A 1 203 ? -19.802 -9.834 11.144 1.00 92.69 203 PRO A CA 1
ATOM 1600 C C . PRO A 1 203 ? -18.386 -10.008 10.584 1.00 92.69 203 PRO A C 1
ATOM 1602 O O . PRO A 1 203 ? -17.985 -9.318 9.641 1.00 92.69 203 PRO A O 1
ATOM 1605 N N . SER A 1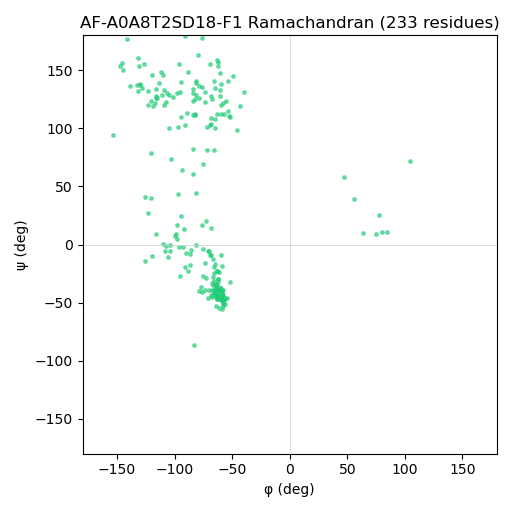 204 ? -17.642 -10.952 11.153 1.00 92.44 204 SER A N 1
ATOM 1606 C CA . SER A 1 204 ? -16.261 -11.239 10.785 1.00 92.44 204 SER A CA 1
ATOM 1607 C C . SER A 1 204 ? -16.069 -12.721 10.462 1.00 92.44 204 SER A C 1
ATOM 1609 O O . SER A 1 204 ? -16.833 -13.588 10.892 1.00 92.44 204 SER A O 1
ATOM 1611 N N . GLN A 1 205 ? -15.051 -13.016 9.655 1.00 92.31 205 GLN A N 1
ATOM 1612 C CA . GLN A 1 205 ? -14.663 -14.381 9.315 1.00 92.31 205 GLN A CA 1
ATOM 1613 C C . GLN A 1 205 ? -13.175 -14.584 9.576 1.00 92.31 205 GLN A C 1
ATOM 1615 O O . GLN A 1 205 ? -12.343 -13.784 9.147 1.00 92.31 205 GLN A O 1
ATOM 1620 N N . ILE A 1 206 ? -12.848 -15.705 10.215 1.00 90.19 206 ILE A N 1
ATOM 1621 C CA . ILE A 1 206 ? -11.475 -16.141 10.453 1.00 90.19 206 ILE A CA 1
ATOM 1622 C C . ILE A 1 206 ? -11.113 -17.218 9.434 1.00 90.19 206 ILE A C 1
ATOM 1624 O O . ILE A 1 206 ? -11.827 -18.210 9.275 1.00 90.19 206 ILE A O 1
ATOM 1628 N N . ILE A 1 207 ? -10.005 -17.010 8.724 1.00 89.94 207 ILE A N 1
ATOM 1629 C CA . ILE A 1 207 ? -9.525 -17.901 7.663 1.00 89.94 207 ILE A CA 1
ATOM 1630 C C . ILE A 1 207 ? -8.096 -18.350 7.998 1.00 89.94 207 ILE A C 1
ATOM 1632 O O . ILE A 1 207 ? -7.257 -17.508 8.316 1.00 89.94 207 ILE A O 1
ATOM 1636 N N . PRO A 1 208 ? -7.763 -19.650 7.920 1.00 88.69 208 PRO A N 1
ATOM 1637 C CA . PRO A 1 208 ? -6.399 -20.112 8.170 1.00 88.69 208 PRO A CA 1
ATOM 1638 C C . PRO A 1 208 ? -5.416 -19.589 7.111 1.00 88.69 208 PRO A C 1
ATOM 1640 O O . PRO A 1 208 ? -5.717 -19.585 5.915 1.00 88.69 208 PRO A O 1
ATOM 1643 N N . VAL A 1 209 ? -4.206 -19.201 7.531 1.00 86.50 209 VAL A N 1
ATOM 1644 C CA . VAL A 1 209 ? -3.148 -18.782 6.595 1.00 86.50 209 VAL A CA 1
ATOM 1645 C C . VAL A 1 209 ? -2.720 -19.967 5.716 1.00 86.50 209 VAL A C 1
ATOM 1647 O O . VAL A 1 209 ? -2.485 -21.084 6.193 1.00 86.50 209 VAL A O 1
ATOM 1650 N N . SER A 1 210 ? -2.593 -19.737 4.406 1.00 87.56 210 SER A N 1
ATOM 1651 C CA . SER A 1 210 ? -2.210 -20.781 3.447 1.00 87.56 210 SER A CA 1
ATOM 1652 C C . SER A 1 210 ? -0.802 -21.339 3.720 1.00 87.56 210 SER A C 1
ATOM 1654 O O . SER A 1 210 ? 0.041 -20.689 4.343 1.00 87.56 210 SER A O 1
ATOM 1656 N N . GLN A 1 211 ? -0.512 -22.559 3.257 1.00 86.00 211 GLN A N 1
ATOM 1657 C CA . GLN A 1 211 ? 0.847 -23.110 3.362 1.00 86.00 211 GLN A CA 1
ATOM 1658 C C . GLN A 1 211 ? 1.863 -22.309 2.535 1.00 86.00 211 GLN A C 1
ATOM 1660 O O . GLN A 1 211 ? 2.998 -22.137 2.967 1.00 86.00 211 GLN A O 1
ATOM 1665 N N . ALA A 1 212 ? 1.455 -21.794 1.371 1.00 86.31 212 ALA A N 1
ATOM 1666 C CA . ALA A 1 212 ? 2.317 -20.981 0.518 1.00 86.31 212 ALA A CA 1
ATOM 1667 C C . ALA A 1 212 ? 2.743 -19.683 1.223 1.00 86.31 212 ALA A C 1
ATOM 1669 O O . ALA A 1 212 ? 3.928 -19.373 1.256 1.00 86.31 212 ALA A O 1
ATOM 1670 N N . SER A 1 213 ? 1.800 -18.979 1.859 1.00 84.56 213 SER A N 1
ATOM 1671 C CA . SER A 1 213 ? 2.087 -17.753 2.616 1.00 84.56 213 SER A CA 1
ATOM 1672 C C . SER A 1 213 ? 2.989 -18.021 3.822 1.00 84.56 213 SER A C 1
ATOM 1674 O O . SER A 1 213 ? 3.908 -17.252 4.067 1.00 84.56 213 SER A O 1
ATOM 1676 N N . ARG A 1 214 ? 2.795 -19.141 4.536 1.00 81.12 214 ARG A N 1
ATOM 1677 C CA . ARG A 1 214 ? 3.646 -19.521 5.680 1.00 81.12 214 ARG A CA 1
ATOM 1678 C C . ARG A 1 214 ? 5.119 -19.687 5.304 1.00 81.12 214 ARG A C 1
ATOM 1680 O O . ARG A 1 214 ? 5.976 -19.228 6.047 1.00 81.12 214 ARG A O 1
ATOM 1687 N N . LYS A 1 215 ? 5.411 -20.266 4.135 1.00 83.44 215 LYS A N 1
ATOM 1688 C CA . LYS A 1 215 ? 6.791 -20.420 3.636 1.00 83.44 215 LYS A CA 1
ATOM 1689 C C . LYS A 1 215 ? 7.497 -19.087 3.375 1.00 83.44 215 LYS A C 1
ATOM 1691 O O . LYS A 1 215 ? 8.718 -19.046 3.358 1.00 83.44 215 LYS A O 1
ATOM 1696 N N . LEU A 1 216 ? 6.743 -18.009 3.161 1.00 80.69 216 LEU A N 1
ATOM 1697 C CA . LEU A 1 216 ? 7.291 -16.674 2.914 1.00 80.69 216 LEU A CA 1
ATOM 1698 C C . LEU A 1 216 ? 7.591 -15.897 4.211 1.00 80.69 216 LEU A C 1
ATOM 1700 O O . LEU A 1 216 ? 8.127 -14.798 4.129 1.00 80.69 216 LEU A O 1
ATOM 1704 N N . GLN A 1 217 ? 7.244 -16.433 5.389 1.00 72.38 217 GLN A N 1
ATOM 1705 C CA . GLN A 1 217 ? 7.362 -15.748 6.688 1.00 72.38 217 GLN A CA 1
ATOM 1706 C C . GLN A 1 217 ? 8.552 -16.213 7.560 1.00 72.38 217 GLN A C 1
ATOM 1708 O O . GLN A 1 217 ? 8.722 -15.715 8.677 1.00 72.38 217 GLN A O 1
ATOM 1713 N N . GLU A 1 218 ? 9.366 -17.174 7.113 1.00 57.38 218 GLU A N 1
ATOM 1714 C CA . GLU A 1 218 ? 10.493 -17.687 7.912 1.00 57.38 218 GLU A CA 1
ATOM 1715 C C . GLU A 1 218 ? 11.594 -16.616 8.066 1.00 57.38 218 GLU A C 1
ATOM 1717 O O . GLU A 1 218 ? 12.009 -16.035 7.061 1.00 57.38 218 GLU A O 1
ATOM 1722 N N . PRO A 1 219 ? 12.043 -16.305 9.307 1.00 53.03 219 PRO A N 1
ATOM 1723 C CA . PRO A 1 219 ? 12.334 -17.279 10.361 1.00 53.03 219 PRO A CA 1
ATOM 1724 C C . PRO A 1 219 ? 11.609 -17.009 11.701 1.00 53.03 219 PRO A C 1
ATOM 1726 O O . PRO A 1 219 ? 12.215 -17.132 12.766 1.00 53.03 219 PRO A O 1
ATOM 1729 N N . THR A 1 220 ? 10.329 -16.613 11.702 1.00 51.53 220 THR A N 1
ATOM 1730 C CA . THR A 1 220 ? 9.575 -16.508 12.974 1.00 51.53 220 THR A CA 1
ATOM 1731 C C . THR A 1 220 ? 9.105 -17.890 13.464 1.00 51.53 220 THR A C 1
ATOM 1733 O O . THR A 1 220 ? 8.658 -18.699 12.650 1.00 51.53 220 THR A O 1
ATOM 1736 N N . PRO A 1 221 ? 9.223 -18.208 14.772 1.00 45.75 221 PRO A N 1
ATOM 1737 C CA . PRO A 1 221 ? 9.001 -19.559 15.278 1.00 45.75 221 PRO A CA 1
ATOM 1738 C C . PRO A 1 221 ? 7.576 -20.062 15.011 1.00 45.75 221 PRO A C 1
ATOM 1740 O O . PRO A 1 221 ? 6.577 -19.392 15.265 1.00 45.75 221 PRO A O 1
ATOM 1743 N N . LEU A 1 222 ? 7.532 -21.291 14.504 1.00 50.59 222 LEU A N 1
ATOM 1744 C CA . LEU A 1 222 ? 6.444 -21.967 13.794 1.00 50.59 222 LEU A CA 1
ATOM 1745 C C . LEU A 1 222 ? 5.231 -22.396 14.650 1.00 50.59 222 LEU A C 1
ATOM 1747 O O . LEU A 1 222 ? 4.507 -23.308 14.252 1.00 50.59 222 LEU A O 1
ATOM 1751 N N . CYS A 1 223 ? 5.015 -21.822 15.835 1.00 43.62 223 CYS A N 1
ATOM 1752 C CA . CYS A 1 223 ? 4.222 -22.508 16.866 1.00 43.62 223 CYS A CA 1
ATOM 1753 C C . CYS A 1 223 ? 2.824 -21.941 17.149 1.00 43.62 223 CYS A C 1
ATOM 1755 O O . CYS A 1 223 ? 2.086 -22.580 17.895 1.00 43.62 223 CYS A O 1
ATOM 1757 N N . LEU A 1 224 ? 2.418 -20.808 16.562 1.00 50.75 224 LEU A N 1
ATOM 1758 C CA . LEU A 1 224 ? 1.058 -20.283 16.751 1.00 50.75 224 LEU A CA 1
ATOM 1759 C C . LEU A 1 224 ? 0.214 -20.418 15.471 1.00 50.75 224 LEU A C 1
ATOM 1761 O O . LEU A 1 224 ? 0.696 -20.089 14.381 1.00 50.75 224 LEU A O 1
ATOM 1765 N N . PRO A 1 225 ? -1.038 -20.912 15.564 1.00 56.88 225 PRO A N 1
ATOM 1766 C CA . PRO A 1 225 ? -1.944 -20.973 14.425 1.00 56.88 225 PRO A CA 1
ATOM 1767 C C . PRO A 1 225 ? -2.293 -19.552 13.963 1.00 56.88 225 PRO A C 1
ATOM 1769 O O . PRO A 1 225 ? -3.145 -18.890 14.541 1.00 56.88 225 PRO A O 1
ATOM 1772 N N . LYS A 1 226 ? -1.637 -19.085 12.896 1.00 62.72 226 LYS A N 1
ATOM 1773 C CA . LYS A 1 226 ? -1.935 -17.782 12.292 1.00 62.72 226 LYS A CA 1
ATOM 1774 C C . LYS A 1 226 ? -3.215 -17.845 11.473 1.00 62.72 226 LYS A C 1
ATOM 1776 O O . LYS A 1 226 ? -3.410 -18.757 10.657 1.00 62.72 226 LYS A O 1
ATOM 1781 N N . THR A 1 227 ? -4.053 -16.833 11.636 1.00 69.88 227 THR A N 1
ATOM 1782 C CA . THR A 1 227 ? -5.289 -16.687 10.870 1.00 69.88 227 THR A CA 1
ATOM 1783 C C . THR A 1 227 ? -5.414 -15.276 10.312 1.00 69.88 227 THR A C 1
ATOM 1785 O O . THR A 1 227 ? -4.730 -14.356 10.747 1.00 69.88 227 THR A O 1
ATOM 1788 N N . VAL A 1 228 ? -6.247 -15.116 9.290 1.00 75.19 228 VAL A N 1
ATOM 1789 C CA . VAL A 1 228 ? -6.599 -13.826 8.705 1.00 75.19 228 VAL A CA 1
ATOM 1790 C C . VAL A 1 228 ? -8.041 -13.524 9.078 1.00 75.19 228 VAL A C 1
ATOM 1792 O O . VAL A 1 228 ? -8.950 -14.273 8.720 1.00 75.19 228 VAL A O 1
ATOM 1795 N N . LEU A 1 229 ? -8.234 -12.412 9.774 1.00 70.19 229 LEU A N 1
ATOM 1796 C CA . LEU A 1 229 ? -9.524 -11.833 10.102 1.00 70.19 229 LEU A CA 1
ATOM 1797 C C . LEU A 1 229 ? -10.006 -10.980 8.930 1.00 70.19 229 LEU A C 1
ATOM 1799 O O . LEU A 1 229 ? -9.301 -10.071 8.498 1.00 70.19 229 LEU A O 1
ATOM 1803 N N . SER A 1 230 ? -11.192 -11.290 8.410 1.00 65.00 230 SER A N 1
ATOM 1804 C CA . SER A 1 230 ? -11.837 -10.565 7.312 1.00 65.00 230 SER A CA 1
ATOM 1805 C C . SER A 1 230 ? -13.136 -9.911 7.784 1.00 65.00 230 SER A C 1
ATOM 1807 O O . SER A 1 230 ? -13.990 -10.608 8.331 1.00 65.00 230 SER A O 1
ATOM 1809 N N . PHE A 1 231 ? -13.317 -8.609 7.551 1.00 68.81 231 PHE A N 1
ATOM 1810 C CA . PHE A 1 231 ? -14.554 -7.881 7.880 1.00 68.81 231 PHE A CA 1
ATOM 1811 C C . PHE A 1 231 ? -14.823 -6.755 6.878 1.00 68.81 231 PHE A C 1
ATOM 1813 O O . PHE A 1 231 ? -13.900 -6.252 6.246 1.00 68.81 231 PHE A O 1
ATOM 1820 N N . SER A 1 232 ? -16.090 -6.371 6.703 1.00 57.72 232 SER A N 1
ATOM 1821 C CA . SER A 1 232 ? -16.441 -5.237 5.838 1.00 57.72 232 SER A CA 1
ATOM 1822 C C . SER A 1 232 ? -16.322 -3.926 6.602 1.00 57.72 232 SER A C 1
ATOM 1824 O O . SER A 1 232 ? -16.912 -3.802 7.672 1.00 57.72 232 SER A O 1
ATOM 1826 N N . LEU A 1 233 ? -15.637 -2.941 6.028 1.00 61.16 233 LEU A N 1
ATOM 1827 C CA . LEU A 1 233 ? -15.595 -1.583 6.561 1.00 61.16 233 LEU A CA 1
ATOM 1828 C C . LEU A 1 233 ? -16.293 -0.624 5.595 1.00 61.16 233 LEU A C 1
ATOM 1830 O O . LEU A 1 233 ? -16.164 -0.771 4.380 1.00 61.16 233 LEU A O 1
ATOM 1834 N N . PHE A 1 234 ? -17.070 0.305 6.150 1.00 52.16 234 PHE A N 1
ATOM 1835 C CA . PHE A 1 234 ? -17.748 1.374 5.424 1.00 52.16 234 PHE A CA 1
ATOM 1836 C C . PHE A 1 234 ? -17.033 2.689 5.742 1.00 52.16 234 PHE A C 1
ATOM 1838 O O . PHE A 1 234 ? -16.876 3.011 6.921 1.00 52.16 234 PHE A O 1
ATOM 1845 N N . SER A 1 235 ? -16.550 3.392 4.715 1.00 55.50 235 SER A N 1
ATOM 1846 C CA . SER A 1 235 ? -15.811 4.655 4.844 1.00 55.50 235 SER A CA 1
ATOM 1847 C C . SER A 1 235 ? -16.094 5.613 3.700 1.00 55.50 235 SER A C 1
ATOM 1849 O O . SER A 1 235 ? -16.359 5.155 2.563 1.00 55.50 235 SER A O 1
#

Solvent-accessible surface area (backbone atoms only — not comparable to full-atom values): 14777 Å² total; per-residue (Å²): 137,82,80,76,76,82,78,77,55,95,81,69,72,90,64,62,48,82,59,33,56,53,69,60,41,49,48,52,54,53,48,54,56,47,50,57,45,31,51,55,30,32,48,52,35,48,64,72,73,32,77,94,49,96,72,89,70,74,58,57,61,59,37,52,52,37,53,58,60,35,66,35,83,44,40,55,30,42,73,52,56,71,74,54,52,52,50,52,54,48,43,46,52,55,20,52,59,57,33,43,52,25,32,41,54,25,49,42,47,62,73,66,67,69,83,52,96,80,62,78,81,79,70,76,73,88,60,90,86,78,70,96,75,72,71,67,83,82,58,85,65,75,80,73,80,85,57,91,46,51,91,51,61,44,35,73,79,52,44,42,90,52,88,95,55,85,84,87,81,88,85,84,69,86,59,100,60,82,46,76,46,78,48,76,44,36,27,51,64,92,88,73,87,48,62,50,98,86,68,48,81,47,79,67,48,80,41,76,62,52,73,73,37,56,71,74,53,73,88,62,82,90,79,68,75,50,28,32,42,36,35,74,48,80,79

Organism: Ceratopteris richardii (NCBI:txid49495)

Foldseek 3Di:
DDDPDPPPPPPPDPPCLVPAPVVQLVLLVVLVVVLLLLQVLLVLLCVQQPPPHDDDDQHLVQQVVLSVVLVPPCRSSNVDDPVVVVVSVVSNVVSSVSSVRSVQSSCQCVVVVPSDPPDPPPPPDPDPDDDDPPVPPVPPGDGDDDDPPCVLQDDVLQQPDCVVHDDDDDDDDSDPDKDKDKDKHKHQDPPDWDADPVRDTFDKDKAFRDPVSVVVDPPDDDPTGIIIIITIDID

Mean predicted aligned error: 10.67 Å

Radius of gyration: 23.03 Å; Cα contacts (8 Å, |Δi|>4): 235; chains: 1; bounding box: 58×54×74 Å

Secondary structure (DSSP, 8-state):
---------TT----GGGTSSHHHHHHHHHHHHHHHHHHHHHHHHHHHH-TT-------SHHHHHHHHHHTSTTTTTS-S-HHHHHHHHHHHHHHHHHTHHHHHHHHHHHHTT---TT---------S---TTSTTSS---------TTGGGT--TTTSS--TT----------SSS--EEEEEEEES-S----B-TTSPBPPEEEEEPPHHHHHTSTTS-TTS--EEEEEEEE-

Sequence (235 aa):
MTISRMQVLQNGYWTGYFTSRPALKGYVHKLSAYLQVARQLEFFYFFIFCVGRKVRGPNTDSLEEALAVLQHHDGVSGTEQQHVADDYAKRLYISSIESEDPVNLALQHIASGRFSMNHTPHLEMVTSQVSSQSKATLRAGLNFQQCPSSNISYCPQSEADLSGKTLAVIAYNPLGWERKEIVRITVSDYKVDVFDSSGNLIPSQIIPVSQASRKLQEPTPLCLPKTVLSFSLFS

InterPro domains:
  IPR011013 Galactose mutarotase-like domain superfamily [SSF74650] (141-216)
  IPR013780 Glycosyl hydrolase, all-beta [G3DSA:2.60.40.1180] (146-233)
  IPR015341 Glycoside hydrolase family 38, central domain [PF09261] (13-109)
  IPR015341 Glycoside hydrolase family 38, central domain [SM00872] (12-92)
  IPR028995 Glycoside hydrolase families 57/38, central domain superfamily [SSF88688] (11-111)
  IPR037094 Glycoside hydrolase family 38, central domain superfamily [G3DSA:1.20.1270.50] (7-48)
  IPR037094 Glycoside hydrolase family 38, central domain superfamily [G3DSA:1.20.1270.50] (59-115)
  IPR050843 Glycosyl Hydrolase Family 38 [PTHR11607] (10-217)

Nearest PDB structures (foldseek):
  9ftq-assembly1_A  TM=6.110E-01  e=1.993E-06  Drosophila melanogaster

pLDDT: mean 79.71, std 20.04, range [31.27, 98.69]